Protein AF-A0A553BV06-F1 (afdb_monomer_lite)

Organism: NCBI:txid2594432

Sequence (185 aa):
MDSTAYVIIQGENNKPIKLDLKQLANPIKWIDHKEADLSILELNPSKELISKYLQQRFIPYEMIDTTPKSISRNTQLTIIGFPLGLGILGYFSPLTYRTFPSSGLLTLNRFDIKTPQTFIILENPSTEGYSGGPVYDLSIIESGVMKLTGNGTKLLGFIHGTLADGTGGKLTALTPAFYLSDLIK

pLDDT: mean 91.12, std 7.07, range [67.19, 97.38]

Secondary structure (DSSP, 8-state):
--TT-EEEEE-GGG-EEEEEHHHH-SS--EEE-SSSS-EEE-----HHHIIIIITT-SPPGGGB-----PPPTTPPEEEEE-GGGTT-SSS---EEEEE-EEEEEEEEE-TTT--EEEEEEESSPPPTT-TT-EEEE--EEEETTEEEE-S--EEEEEEEEEEE-TTS-EEEEEEEGGGGGGT--

Structure (mmCIF, N/CA/C/O backbone):
data_AF-A0A553BV06-F1
#
_entry.id   AF-A0A553BV06-F1
#
loop_
_atom_site.group_PDB
_atom_site.id
_atom_site.type_symbol
_atom_site.label_atom_id
_atom_site.label_alt_id
_atom_site.label_comp_id
_atom_site.label_asym_id
_atom_site.label_entity_id
_atom_site.label_seq_id
_atom_site.pdbx_PDB_ins_code
_atom_site.Cartn_x
_atom_site.Cartn_y
_atom_site.Cartn_z
_atom_site.occupancy
_atom_site.B_iso_or_equiv
_atom_site.auth_seq_id
_atom_site.auth_comp_id
_atom_site.auth_asym_id
_atom_site.auth_atom_id
_atom_site.pdbx_PDB_model_num
ATOM 1 N N . MET A 1 1 ? -11.408 -11.363 0.191 1.00 68.38 1 MET A N 1
ATOM 2 C CA . MET A 1 1 ? -11.558 -11.342 1.669 1.00 68.38 1 MET A CA 1
ATOM 3 C C . MET A 1 1 ? -13.029 -11.471 2.029 1.00 68.38 1 MET A C 1
ATOM 5 O O . MET A 1 1 ? -13.858 -11.054 1.229 1.00 68.38 1 MET A O 1
ATOM 9 N N . ASP A 1 2 ? -13.347 -12.044 3.190 1.00 75.38 2 ASP A N 1
ATOM 10 C CA . ASP A 1 2 ? -14.721 -12.357 3.598 1.00 75.38 2 ASP A CA 1
ATOM 11 C C . ASP A 1 2 ? -15.158 -11.618 4.878 1.00 75.38 2 ASP A C 1
ATOM 13 O O . ASP A 1 2 ? -14.487 -10.719 5.385 1.00 75.38 2 ASP A O 1
ATOM 17 N N . SER A 1 3 ? -16.313 -12.018 5.407 1.00 74.94 3 SER A N 1
ATOM 18 C CA . SER A 1 3 ? -16.928 -11.485 6.620 1.00 74.94 3 SER A CA 1
ATOM 19 C C . SER A 1 3 ? -16.132 -11.629 7.918 1.00 74.94 3 SER A C 1
ATOM 21 O O . SER A 1 3 ? -16.543 -11.040 8.916 1.00 74.94 3 SER A O 1
ATOM 23 N N . THR A 1 4 ? -15.081 -12.445 7.927 1.00 87.12 4 THR A N 1
ATOM 24 C CA . THR A 1 4 ? -14.238 -12.734 9.098 1.00 87.12 4 THR A CA 1
ATOM 25 C C . THR A 1 4 ? -12.967 -11.887 9.124 1.00 87.12 4 THR A C 1
ATOM 27 O O . THR A 1 4 ? -12.251 -11.866 10.127 1.00 87.12 4 THR A O 1
ATOM 30 N N . ALA A 1 5 ? -12.701 -11.159 8.034 1.00 93.94 5 ALA A N 1
ATOM 31 C CA . ALA A 1 5 ? -11.575 -10.251 7.938 1.00 93.94 5 ALA A CA 1
ATOM 32 C C . ALA A 1 5 ? -11.690 -9.108 8.955 1.00 93.94 5 ALA A C 1
ATOM 34 O O . ALA A 1 5 ? -12.779 -8.634 9.291 1.00 93.94 5 ALA A O 1
ATOM 35 N N . TYR A 1 6 ? -10.537 -8.633 9.408 1.00 94.62 6 TYR A N 1
ATOM 36 C CA . TYR A 1 6 ? -10.414 -7.511 10.323 1.00 94.62 6 TYR A CA 1
ATOM 37 C C . TYR A 1 6 ? -9.232 -6.639 9.915 1.00 94.62 6 TYR A C 1
ATOM 39 O O . TYR A 1 6 ? -8.323 -7.087 9.217 1.00 94.62 6 TYR A O 1
ATOM 47 N N . VAL A 1 7 ? -9.230 -5.404 10.397 1.00 94.38 7 VAL A N 1
ATOM 48 C CA . VAL A 1 7 ? -8.081 -4.506 10.316 1.00 94.38 7 VAL A CA 1
ATOM 49 C C . VAL A 1 7 ? -7.563 -4.210 11.714 1.00 94.38 7 VAL A C 1
ATOM 51 O O . VAL A 1 7 ? -8.297 -4.303 12.701 1.00 94.38 7 VAL A O 1
ATOM 54 N N . ILE A 1 8 ? -6.290 -3.837 11.796 1.00 95.00 8 ILE A N 1
ATOM 55 C CA . ILE A 1 8 ? -5.695 -3.307 13.018 1.00 95.00 8 ILE A CA 1
ATOM 56 C C . ILE A 1 8 ? -5.346 -1.849 12.769 1.00 95.00 8 ILE A C 1
ATOM 58 O O . ILE A 1 8 ? -4.685 -1.523 11.786 1.00 95.00 8 ILE A O 1
ATOM 62 N N . ILE A 1 9 ? -5.784 -0.983 13.673 1.00 94.25 9 ILE A N 1
ATOM 63 C CA . ILE A 1 9 ? -5.534 0.455 13.618 1.00 94.25 9 ILE A CA 1
ATOM 64 C C . ILE A 1 9 ? -4.897 0.946 14.917 1.00 94.25 9 ILE A C 1
ATOM 66 O O . ILE A 1 9 ? -4.918 0.260 15.942 1.00 94.25 9 ILE A O 1
ATOM 70 N N . GLN A 1 10 ? -4.356 2.161 14.886 1.00 93.12 10 GLN A N 1
ATOM 71 C CA . GLN A 1 10 ? -3.869 2.835 16.082 1.00 93.12 10 GLN A CA 1
ATOM 72 C C . GLN A 1 10 ? -5.040 3.379 16.908 1.00 93.12 10 GLN A C 1
ATOM 74 O O . GLN A 1 10 ? -5.785 4.249 16.458 1.00 93.12 10 GLN A O 1
ATOM 79 N N . GLY A 1 11 ? -5.167 2.891 18.134 1.00 91.81 11 GLY A N 1
ATOM 80 C CA . GLY A 1 11 ? -6.026 3.432 19.175 1.00 91.81 11 GLY A CA 1
ATOM 81 C C . GLY A 1 11 ? -5.317 4.437 20.080 1.00 91.81 11 GLY A C 1
ATOM 82 O O . GLY A 1 11 ? -4.246 4.964 19.769 1.00 91.81 11 GLY A O 1
ATOM 83 N N . GLU A 1 12 ? -5.921 4.679 21.240 1.00 90.38 12 GLU A N 1
ATOM 84 C CA . GLU A 1 12 ? -5.367 5.543 22.282 1.00 90.38 12 GLU A CA 1
ATOM 85 C C . GLU A 1 12 ? -4.010 5.031 22.788 1.00 90.38 12 GLU A C 1
ATOM 87 O O . GLU A 1 12 ? -3.742 3.828 22.802 1.00 90.38 12 GLU A O 1
ATOM 92 N N . ASN A 1 13 ? -3.137 5.952 23.212 1.00 91.06 13 ASN A N 1
ATOM 93 C CA . ASN A 1 13 ? -1.815 5.641 23.773 1.00 91.06 13 ASN A CA 1
ATOM 94 C C . ASN A 1 13 ? -0.957 4.718 22.885 1.00 91.06 13 ASN A C 1
ATOM 96 O O . ASN A 1 13 ? -0.193 3.886 23.383 1.00 91.06 13 ASN A O 1
ATOM 100 N N . ASN A 1 14 ? -1.096 4.858 21.560 1.00 90.69 14 ASN A N 1
ATOM 101 C CA . ASN A 1 14 ? -0.428 4.031 20.556 1.00 90.69 14 ASN A CA 1
ATOM 102 C C . ASN A 1 14 ? -0.727 2.534 20.707 1.00 90.69 14 ASN A C 1
ATOM 104 O O . ASN A 1 14 ? 0.129 1.710 20.395 1.00 90.69 14 ASN A O 1
ATOM 108 N N . LYS A 1 15 ? -1.902 2.150 21.214 1.00 95.62 15 LYS A N 1
ATOM 109 C CA . LYS A 1 15 ? -2.281 0.740 21.340 1.00 95.62 15 LYS A CA 1
ATOM 110 C C . LYS A 1 15 ? -3.006 0.246 20.087 1.00 95.62 15 LYS A C 1
ATOM 112 O O . LYS A 1 15 ? -3.827 0.977 19.544 1.00 95.62 15 LYS A O 1
ATOM 117 N N . PRO A 1 16 ? -2.716 -0.970 19.607 1.00 96.00 16 PRO A N 1
ATOM 118 C CA . PRO A 1 16 ? -3.410 -1.552 18.465 1.00 96.00 16 PRO A CA 1
ATOM 119 C C . PRO A 1 16 ? -4.861 -1.884 18.842 1.00 96.00 16 PRO A C 1
ATOM 121 O O . PRO A 1 16 ? -5.118 -2.442 19.908 1.00 96.00 16 PRO A O 1
ATOM 124 N N . ILE A 1 17 ? -5.807 -1.568 17.960 1.00 95.38 17 ILE A N 1
ATOM 125 C CA . ILE A 1 17 ? -7.218 -1.951 18.089 1.00 95.38 17 ILE A CA 1
ATOM 126 C C . ILE A 1 17 ? -7.609 -2.762 16.865 1.00 95.38 17 ILE A C 1
ATOM 128 O O . ILE A 1 17 ? -7.350 -2.353 15.734 1.00 95.38 17 ILE A O 1
ATOM 132 N N . LYS A 1 18 ? -8.249 -3.906 17.103 1.00 95.56 18 LYS A N 1
ATOM 133 C CA . LYS A 1 18 ? -8.823 -4.757 16.064 1.00 95.56 18 LYS A CA 1
ATOM 134 C C . LYS A 1 18 ? -10.261 -4.325 15.782 1.00 95.56 18 LYS A C 1
ATOM 136 O O . LYS A 1 18 ? -11.067 -4.262 16.707 1.00 95.56 18 LYS A O 1
ATOM 141 N N . LEU A 1 19 ? -10.573 -4.069 14.515 1.00 94.75 19 LEU A N 1
ATOM 142 C CA . LEU A 1 19 ? -11.922 -3.777 14.030 1.00 94.75 19 LEU A CA 1
ATOM 143 C C . LEU A 1 19 ? -12.302 -4.786 12.952 1.00 94.75 19 LEU A C 1
ATOM 145 O O . LEU A 1 19 ? -11.516 -5.019 12.033 1.00 94.75 19 LEU A O 1
ATOM 149 N N . ASP A 1 20 ? -13.501 -5.358 13.027 1.00 95.44 20 ASP A N 1
ATOM 150 C CA . ASP A 1 20 ? -13.970 -6.242 11.959 1.00 95.44 20 ASP A CA 1
ATOM 151 C C . ASP A 1 20 ? -14.208 -5.434 10.686 1.00 95.44 20 ASP A C 1
ATOM 153 O O . ASP A 1 20 ? -14.746 -4.325 10.728 1.00 95.44 20 ASP A O 1
ATOM 157 N N . LEU A 1 21 ? -13.874 -6.010 9.532 1.00 95.50 21 LEU A N 1
ATOM 158 C CA . LEU A 1 21 ? -13.988 -5.318 8.250 1.00 95.50 21 LEU A CA 1
ATOM 159 C C . LEU A 1 21 ? -15.436 -4.894 7.955 1.00 95.50 21 LEU A C 1
ATOM 161 O O . LEU A 1 21 ? -15.660 -3.838 7.373 1.00 95.50 21 LEU A O 1
ATOM 165 N N . LYS A 1 22 ? -16.428 -5.651 8.446 1.00 95.25 22 LYS A N 1
ATOM 166 C CA . LYS A 1 22 ? -17.858 -5.305 8.353 1.00 95.25 22 LYS A CA 1
ATOM 167 C C . LYS A 1 22 ? -18.243 -4.010 9.066 1.00 95.25 22 LYS A C 1
ATOM 169 O O . LYS A 1 22 ? -19.255 -3.412 8.718 1.00 95.25 22 LYS A O 1
ATOM 174 N N . GLN A 1 23 ? -17.480 -3.600 10.079 1.00 94.62 23 GLN A N 1
ATOM 175 C CA . GLN A 1 23 ? -17.707 -2.329 10.772 1.00 94.62 23 GLN A CA 1
ATOM 176 C C . GLN A 1 23 ? -17.244 -1.138 9.918 1.00 94.62 23 GLN A C 1
ATOM 178 O O . GLN A 1 23 ? -17.661 -0.008 10.161 1.00 94.62 23 GLN A O 1
ATOM 183 N N . LEU A 1 24 ? -16.386 -1.398 8.924 1.00 94.88 24 LEU A N 1
ATOM 184 C CA . LEU A 1 24 ? -15.826 -0.404 8.014 1.00 94.88 24 LEU A CA 1
ATOM 185 C C . LEU A 1 24 ? -16.494 -0.412 6.639 1.00 94.88 24 LEU A C 1
ATOM 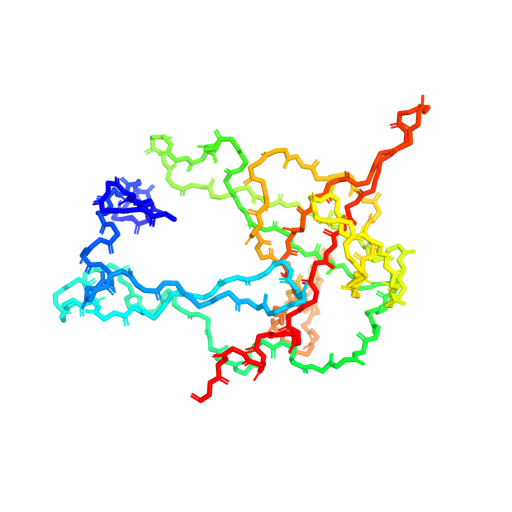187 O O . LEU A 1 24 ? -16.574 0.643 6.025 1.00 94.88 24 LEU A O 1
ATOM 191 N N . ALA A 1 25 ? -16.953 -1.572 6.167 1.00 95.12 25 ALA A N 1
ATOM 192 C CA . ALA A 1 25 ? -17.602 -1.745 4.873 1.00 95.12 25 ALA A CA 1
ATOM 193 C C . ALA A 1 25 ? -18.742 -2.771 4.970 1.00 95.12 25 ALA A C 1
ATOM 195 O O . ALA A 1 25 ? -18.506 -3.952 5.233 1.00 95.12 25 ALA A O 1
ATOM 196 N N . ASN A 1 26 ? -19.982 -2.345 4.735 1.00 92.62 26 ASN A N 1
ATOM 197 C CA . ASN A 1 26 ? -21.137 -3.238 4.661 1.00 92.62 26 ASN A CA 1
ATOM 198 C C . ASN A 1 26 ? -22.096 -2.808 3.529 1.00 92.62 26 ASN A C 1
ATOM 200 O O . ASN A 1 26 ? -22.718 -1.748 3.648 1.00 92.62 26 ASN A O 1
ATOM 204 N N . PRO A 1 27 ? -22.251 -3.602 2.449 1.00 92.81 27 PRO A N 1
ATOM 205 C CA . PRO A 1 27 ? -21.610 -4.900 2.212 1.00 92.81 27 PRO A CA 1
ATOM 206 C C . PRO A 1 27 ? -20.097 -4.782 1.956 1.00 92.81 27 PRO A C 1
ATOM 208 O O . PRO A 1 27 ? -19.624 -3.775 1.439 1.00 92.81 27 PRO A O 1
ATOM 211 N N . ILE A 1 28 ? -19.336 -5.840 2.263 1.00 94.12 28 ILE A N 1
ATOM 212 C CA . ILE A 1 28 ? -17.919 -5.934 1.872 1.00 94.12 28 ILE A CA 1
ATOM 213 C C . ILE A 1 28 ? -17.869 -6.261 0.377 1.00 94.12 28 ILE A C 1
ATOM 215 O O . ILE A 1 28 ? -18.057 -7.414 -0.014 1.00 94.12 28 ILE A O 1
ATOM 219 N N . LYS A 1 29 ? -17.633 -5.245 -0.456 1.00 94.06 29 LYS A N 1
ATOM 220 C CA . LYS A 1 29 ? -17.573 -5.378 -1.914 1.00 94.06 29 LYS A CA 1
ATOM 221 C C . LYS A 1 29 ? -16.248 -4.836 -2.443 1.00 94.06 29 LYS A C 1
ATOM 223 O O . LYS A 1 29 ? -16.090 -3.633 -2.618 1.00 94.06 29 LYS A O 1
ATOM 228 N N . TRP A 1 30 ? -15.317 -5.747 -2.701 1.00 94.88 30 TRP A N 1
ATOM 229 C CA . TRP A 1 30 ? -14.049 -5.423 -3.347 1.00 94.88 30 TRP A CA 1
ATOM 230 C C . TRP A 1 30 ? -14.260 -5.143 -4.835 1.00 94.88 30 TRP A C 1
ATOM 232 O O . TRP A 1 30 ? -15.086 -5.789 -5.486 1.00 94.88 30 TRP A O 1
ATOM 242 N N . ILE A 1 31 ? -13.523 -4.167 -5.355 1.00 96.00 31 ILE A N 1
ATOM 243 C CA . ILE A 1 31 ? -13.450 -3.856 -6.781 1.00 96.00 31 ILE A CA 1
ATOM 244 C C . ILE A 1 31 ? -12.000 -4.059 -7.198 1.00 96.00 31 ILE A C 1
ATOM 246 O O . ILE A 1 31 ? -11.122 -3.308 -6.772 1.00 96.00 31 ILE A O 1
ATOM 250 N N . ASP A 1 32 ? -11.770 -5.078 -8.016 1.00 95.50 32 ASP A N 1
ATOM 251 C CA . ASP A 1 32 ? -10.442 -5.445 -8.495 1.00 95.50 32 ASP A CA 1
ATOM 252 C C . ASP A 1 32 ? -10.125 -4.722 -9.806 1.00 95.50 32 ASP A C 1
ATOM 254 O O . ASP A 1 32 ? -10.976 -4.594 -10.696 1.00 95.50 32 ASP A O 1
ATOM 258 N N . HIS A 1 33 ? -8.884 -4.267 -9.948 1.00 96.00 33 HIS A N 1
ATOM 259 C CA . HIS A 1 33 ? -8.405 -3.746 -11.218 1.00 96.00 33 HIS A CA 1
ATOM 260 C C . HIS A 1 33 ? -8.263 -4.880 -12.233 1.00 96.00 33 HIS A C 1
ATOM 262 O O . HIS A 1 33 ? -7.775 -5.965 -11.931 1.00 96.00 33 HIS A O 1
ATOM 268 N N . LYS A 1 34 ? -8.618 -4.613 -13.492 1.00 93.31 34 LYS A N 1
ATOM 269 C CA . LYS A 1 34 ? -8.565 -5.615 -14.573 1.00 93.31 34 LYS A CA 1
ATOM 270 C C . LYS A 1 34 ? -7.151 -6.011 -15.020 1.00 93.31 34 LYS A C 1
ATOM 272 O O . LYS A 1 34 ? -7.009 -6.916 -15.832 1.00 93.31 34 LYS A O 1
ATOM 277 N N . GLU A 1 35 ? -6.132 -5.301 -14.550 1.00 93.12 35 GLU A N 1
ATOM 278 C CA . GLU A 1 35 ? -4.754 -5.390 -15.056 1.00 93.12 35 GLU A CA 1
ATOM 279 C C . GLU A 1 35 ? -3.794 -5.300 -13.876 1.00 93.12 35 GLU A C 1
ATOM 281 O O . GLU A 1 35 ? -3.059 -6.248 -13.607 1.00 93.12 35 GLU A O 1
ATOM 286 N N . ALA A 1 36 ? -3.860 -4.191 -13.135 1.00 95.38 36 ALA A N 1
ATOM 287 C CA . ALA A 1 36 ? -3.013 -3.947 -11.986 1.00 95.38 36 ALA A CA 1
ATOM 288 C C . ALA A 1 36 ? -3.307 -4.882 -10.807 1.00 95.38 36 ALA A C 1
ATOM 290 O O . ALA A 1 36 ? -4.445 -5.289 -10.577 1.00 95.38 36 ALA A O 1
ATOM 291 N N . ASP A 1 37 ? -2.279 -5.198 -10.028 1.00 94.75 37 ASP A N 1
ATOM 292 C CA . ASP A 1 37 ? -2.411 -5.863 -8.736 1.00 94.75 37 ASP A CA 1
ATOM 293 C C . ASP A 1 37 ? -2.909 -4.877 -7.672 1.00 94.75 37 ASP A C 1
ATOM 295 O O . ASP A 1 37 ? -2.159 -4.424 -6.808 1.00 94.75 37 ASP A O 1
ATOM 299 N N . LEU A 1 38 ? -4.167 -4.458 -7.822 1.00 95.25 38 LEU A N 1
ATOM 300 C CA . LEU A 1 38 ? -4.851 -3.512 -6.951 1.00 95.25 38 LEU A CA 1
ATOM 301 C C . LEU A 1 38 ? -6.321 -3.886 -6.810 1.00 95.25 38 LEU A C 1
ATOM 303 O O . LEU A 1 38 ? -6.998 -4.195 -7.792 1.00 95.25 38 LEU A O 1
ATOM 307 N N . SER A 1 39 ? -6.820 -3.722 -5.592 1.00 95.31 39 SER A N 1
ATOM 308 C CA . SER A 1 39 ? -8.240 -3.790 -5.272 1.00 95.31 39 SER A CA 1
ATOM 309 C C . SER A 1 39 ? -8.585 -2.647 -4.329 1.00 95.31 39 SER A C 1
ATOM 311 O O . SER A 1 39 ? -7.798 -2.309 -3.443 1.00 95.31 39 SER A O 1
ATOM 313 N N . ILE A 1 40 ? -9.773 -2.071 -4.484 1.00 95.75 40 ILE A N 1
ATOM 314 C CA . ILE A 1 40 ? -10.312 -1.090 -3.538 1.00 95.75 40 ILE A CA 1
ATOM 315 C C . ILE A 1 40 ? -11.530 -1.653 -2.815 1.00 95.75 40 ILE A C 1
ATOM 317 O O . ILE A 1 40 ? -12.263 -2.492 -3.342 1.00 95.75 40 ILE A O 1
ATOM 321 N N . LEU A 1 41 ? -11.752 -1.155 -1.604 1.00 95.25 41 LEU A N 1
ATOM 322 C CA . LEU A 1 41 ? -12.959 -1.382 -0.828 1.00 95.25 41 LEU A CA 1
ATOM 323 C C . LEU A 1 41 ? -13.478 -0.024 -0.371 1.00 95.25 41 LEU A C 1
ATOM 325 O O . LEU A 1 41 ? -12.782 0.701 0.340 1.00 95.25 41 LEU A O 1
ATOM 329 N N . GLU A 1 42 ? -14.697 0.310 -0.780 1.00 94.75 42 GLU A N 1
ATOM 330 C CA . GLU A 1 42 ? -15.369 1.509 -0.296 1.00 94.75 42 GLU A CA 1
ATOM 331 C C . GLU A 1 42 ? -15.724 1.338 1.186 1.00 94.75 42 GLU A C 1
ATOM 333 O O . GLU A 1 42 ? -16.304 0.324 1.586 1.00 94.75 42 GLU A O 1
ATOM 338 N N . LEU A 1 43 ? -15.350 2.323 2.003 1.00 94.00 43 LEU A N 1
ATOM 339 C CA . LEU A 1 43 ? -15.629 2.320 3.434 1.00 94.00 43 LEU A CA 1
ATOM 340 C C . LEU A 1 43 ? -16.877 3.161 3.721 1.00 94.00 43 LEU A C 1
ATOM 342 O O . LEU A 1 43 ? -16.956 4.321 3.326 1.00 94.00 43 LEU A O 1
ATOM 346 N N . ASN A 1 44 ? -17.818 2.604 4.477 1.00 94.94 44 ASN A N 1
ATOM 347 C CA . ASN A 1 44 ? -19.020 3.274 4.969 1.00 94.94 44 ASN A CA 1
ATOM 348 C C . ASN A 1 44 ? -19.212 3.082 6.495 1.00 94.94 44 ASN A C 1
ATOM 350 O O . ASN A 1 44 ? -20.268 2.620 6.938 1.00 94.94 44 ASN A O 1
ATOM 354 N N . PRO A 1 45 ? -18.202 3.429 7.322 1.00 95.25 45 PRO A N 1
ATOM 355 C CA . PRO A 1 45 ? -18.256 3.240 8.767 1.00 95.25 45 PRO A CA 1
ATOM 356 C C . PRO A 1 45 ? -19.306 4.132 9.442 1.00 95.25 45 PRO A C 1
ATOM 358 O O . PRO A 1 45 ? -19.705 5.179 8.926 1.00 95.25 45 PRO A O 1
ATOM 361 N N . SER A 1 46 ? -19.717 3.755 10.656 1.00 95.69 46 SER A N 1
ATOM 362 C CA . SER A 1 46 ? -20.608 4.589 11.467 1.00 95.69 46 SER A CA 1
ATOM 363 C C . SER A 1 46 ? -19.943 5.918 11.853 1.00 95.69 46 SER A C 1
ATOM 365 O O . SER A 1 46 ? -18.721 6.010 11.997 1.00 95.69 46 SER A O 1
ATOM 367 N N . LYS A 1 47 ? -20.756 6.957 12.092 1.00 95.00 47 LYS A N 1
ATOM 368 C CA . LYS A 1 47 ? -20.260 8.267 12.557 1.00 95.00 47 LYS A CA 1
ATOM 369 C C . LYS A 1 47 ? -19.426 8.153 13.836 1.00 95.00 47 LYS A C 1
ATOM 371 O O . LYS A 1 47 ? -18.412 8.831 13.950 1.00 95.00 47 LYS A O 1
ATOM 376 N N . GLU A 1 48 ? -19.832 7.276 14.753 1.00 94.56 48 GLU A N 1
ATOM 377 C CA . GLU A 1 48 ? -19.112 7.007 16.001 1.00 94.56 48 GLU A CA 1
ATOM 378 C C . GLU A 1 48 ? -17.709 6.446 15.734 1.00 94.56 48 GLU A C 1
ATOM 380 O O . GLU A 1 48 ? -16.728 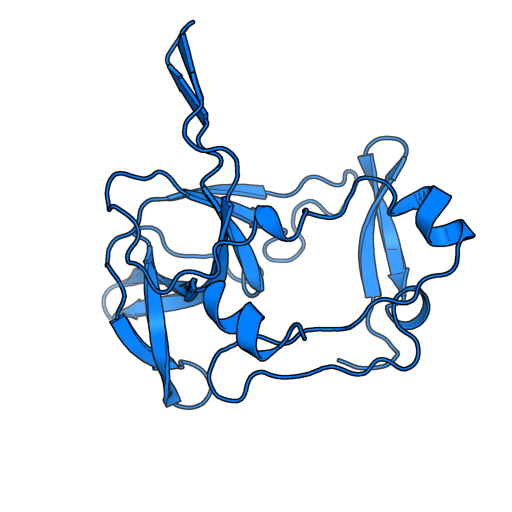6.928 16.303 1.00 94.56 48 GLU A O 1
ATOM 385 N N . LEU A 1 49 ? -17.594 5.476 14.821 1.00 93.44 49 LEU A N 1
ATOM 386 C CA . LEU A 1 49 ? -16.312 4.874 14.461 1.00 93.44 49 LEU A CA 1
ATOM 387 C C . LEU A 1 49 ? -15.386 5.894 13.784 1.00 93.44 49 LEU A C 1
ATOM 389 O O . LEU A 1 49 ? -14.190 5.938 14.083 1.00 93.44 49 LEU A O 1
ATOM 3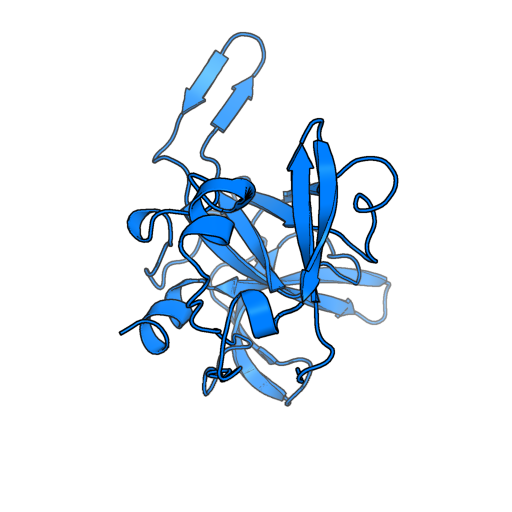93 N N . ILE A 1 50 ? -15.946 6.758 12.928 1.00 93.00 50 ILE A N 1
ATOM 394 C CA . ILE A 1 50 ? -15.207 7.863 12.309 1.00 93.00 50 ILE A CA 1
ATOM 395 C C . ILE A 1 50 ? -14.650 8.796 13.383 1.00 93.00 50 ILE A C 1
ATOM 397 O O . ILE A 1 50 ? -13.436 8.999 13.428 1.00 93.00 50 ILE A O 1
ATOM 401 N N . SER A 1 51 ? -15.510 9.331 14.258 1.00 91.81 51 SER A N 1
ATOM 402 C CA . SER A 1 51 ? -15.099 10.303 15.278 1.00 91.81 51 SER A CA 1
ATOM 403 C C . SER A 1 51 ? -14.107 9.727 16.279 1.00 91.81 51 SER A C 1
ATOM 405 O O . SER A 1 51 ? -13.229 10.438 16.752 1.00 91.81 51 SER A O 1
ATOM 407 N N . LYS A 1 52 ? -14.238 8.438 16.610 1.00 91.25 52 LYS A N 1
ATOM 408 C CA . LYS A 1 52 ? -13.410 7.805 17.636 1.00 91.25 52 LYS A CA 1
ATOM 409 C C . LYS A 1 52 ? -12.044 7.377 17.112 1.00 91.25 52 LYS A C 1
ATOM 411 O O . LYS A 1 52 ? -11.063 7.460 17.844 1.00 91.25 52 LYS A O 1
ATOM 416 N N . TYR A 1 53 ? -11.975 6.893 15.870 1.00 90.69 53 TYR A N 1
ATOM 417 C CA . TYR A 1 53 ? -10.789 6.179 15.403 1.00 90.69 53 TYR A CA 1
ATOM 418 C C . TYR A 1 53 ? -10.224 6.631 14.061 1.00 90.69 53 TYR A C 1
ATOM 420 O O . TYR A 1 53 ? -9.017 6.504 13.877 1.00 90.69 53 TYR A O 1
ATOM 428 N N . LEU A 1 54 ? -11.040 7.123 13.124 1.00 90.44 54 LEU A N 1
ATOM 429 C CA . LEU A 1 54 ? -10.609 7.320 11.729 1.00 90.44 54 LEU A CA 1
ATOM 430 C C . LEU A 1 54 ? -10.396 8.790 11.346 1.00 90.44 54 LEU A C 1
ATOM 432 O O . LEU A 1 54 ? -9.760 9.078 10.332 1.00 90.44 54 LEU A O 1
ATOM 436 N N . GLN A 1 55 ? -10.919 9.727 12.138 1.00 87.25 55 GLN A N 1
ATOM 437 C CA . GLN A 1 55 ? -10.770 11.154 11.879 1.00 87.25 55 GLN A CA 1
ATOM 438 C C . GLN A 1 55 ? -9.284 11.532 11.745 1.00 87.25 55 GLN A C 1
ATOM 440 O O . GLN A 1 55 ? -8.460 11.132 12.562 1.00 87.25 55 GLN A O 1
ATOM 445 N N . GLN A 1 56 ? -8.949 12.291 10.693 1.00 85.62 56 GLN A N 1
ATOM 446 C CA . GLN A 1 56 ? -7.578 12.721 10.357 1.00 85.62 56 GLN A CA 1
ATOM 447 C C . GLN A 1 56 ? -6.579 11.584 10.052 1.00 85.62 56 GLN A C 1
ATOM 449 O O . GLN A 1 56 ? -5.374 11.819 10.030 1.00 85.62 56 GLN A O 1
ATOM 454 N N . ARG A 1 57 ? -7.050 10.358 9.778 1.00 88.00 57 ARG A N 1
ATOM 455 C CA . ARG A 1 57 ? -6.188 9.215 9.412 1.00 88.00 57 ARG A CA 1
ATOM 456 C C . ARG A 1 57 ? -6.239 8.828 7.934 1.00 88.00 57 ARG A C 1
ATOM 458 O O . ARG A 1 57 ? -5.636 7.831 7.548 1.00 88.00 57 ARG A O 1
ATOM 465 N N . PHE A 1 58 ? -6.953 9.597 7.119 1.00 89.81 58 PHE A N 1
ATOM 466 C CA . PHE A 1 58 ? -7.035 9.383 5.679 1.00 89.81 58 PHE A CA 1
ATOM 467 C C . PHE A 1 58 ? -6.074 10.300 4.940 1.00 89.81 58 PHE A C 1
ATOM 469 O O . PHE A 1 58 ? -5.832 11.435 5.350 1.00 89.81 58 PHE A O 1
ATOM 476 N N . ILE A 1 59 ? -5.555 9.796 3.829 1.00 89.94 59 ILE A N 1
ATOM 477 C CA . ILE A 1 59 ? -4.688 10.559 2.944 1.00 89.94 59 ILE A CA 1
ATOM 478 C C . ILE A 1 59 ? -5.578 11.302 1.944 1.00 89.94 59 ILE A C 1
ATOM 480 O O . ILE A 1 59 ? -6.447 10.667 1.343 1.00 89.94 59 ILE A O 1
ATOM 484 N N . PRO A 1 60 ? -5.392 12.621 1.767 1.00 91.12 60 PRO A N 1
ATOM 485 C CA . PRO A 1 60 ? -6.118 13.384 0.760 1.00 91.12 60 PRO A CA 1
ATOM 486 C C . PRO A 1 60 ? -5.852 12.848 -0.651 1.00 91.12 60 PRO A C 1
ATOM 488 O O . PRO A 1 60 ? -4.730 12.446 -0.969 1.00 91.12 60 PRO A O 1
ATOM 491 N N . TYR A 1 61 ? -6.872 12.859 -1.510 1.00 91.19 61 TYR A N 1
ATOM 492 C CA . TYR A 1 61 ? -6.781 12.324 -2.873 1.00 91.19 61 TYR A CA 1
ATOM 493 C C . TYR A 1 61 ? -5.682 13.014 -3.698 1.00 91.19 61 TYR A C 1
ATOM 495 O O . TYR A 1 61 ? -4.995 12.393 -4.499 1.00 91.19 61 TYR A O 1
ATOM 503 N N . GLU A 1 62 ? -5.431 14.291 -3.429 1.00 91.81 62 GLU A N 1
ATOM 504 C CA . GLU A 1 62 ? -4.439 15.138 -4.092 1.00 91.81 62 GLU A CA 1
ATOM 505 C C . GLU A 1 62 ? -2.998 14.709 -3.780 1.00 91.81 62 GLU A C 1
ATOM 507 O O . GLU A 1 62 ? -2.053 15.116 -4.467 1.00 91.81 62 GLU A O 1
ATOM 512 N N . MET A 1 63 ? -2.800 13.897 -2.736 1.00 93.69 63 MET A N 1
ATOM 513 C CA . MET A 1 63 ? -1.511 13.277 -2.438 1.00 93.69 63 MET A CA 1
ATOM 514 C C . MET A 1 63 ? -1.270 12.017 -3.272 1.00 93.69 63 MET A C 1
ATOM 516 O O . MET A 1 63 ? -0.145 11.535 -3.297 1.00 93.69 63 MET A O 1
ATOM 520 N N . ILE A 1 64 ? -2.263 11.481 -3.979 1.00 94.56 64 ILE A N 1
ATOM 521 C CA . ILE A 1 64 ? -2.083 10.318 -4.852 1.00 94.56 64 ILE A CA 1
ATOM 522 C C . ILE A 1 64 ? -1.513 10.792 -6.191 1.00 94.56 64 ILE A C 1
ATOM 524 O O . ILE A 1 64 ? -2.105 11.633 -6.864 1.00 94.56 64 ILE A O 1
ATOM 528 N N . ASP A 1 65 ? -0.344 10.280 -6.588 1.00 93.94 65 ASP A N 1
ATOM 529 C CA . ASP A 1 65 ? 0.208 10.583 -7.908 1.00 93.94 65 ASP A CA 1
ATOM 530 C C . ASP A 1 65 ? -0.449 9.690 -8.960 1.00 93.94 65 ASP A C 1
ATOM 532 O O . ASP A 1 65 ? -0.053 8.544 -9.182 1.00 93.94 65 ASP A O 1
ATOM 536 N N . THR A 1 66 ? -1.475 10.234 -9.612 1.00 93.00 66 THR A N 1
ATOM 537 C CA . THR A 1 66 ? -2.193 9.543 -10.683 1.00 93.00 66 THR A CA 1
ATOM 538 C C . THR A 1 66 ? -1.563 9.744 -12.063 1.00 93.00 66 THR A C 1
ATOM 540 O O . THR A 1 66 ? -2.180 9.433 -13.078 1.00 93.00 66 THR A O 1
ATOM 543 N N . THR A 1 67 ? -0.341 10.278 -12.133 1.00 92.19 67 THR A N 1
ATOM 544 C CA . THR A 1 67 ? 0.331 10.562 -13.405 1.00 92.19 67 THR A CA 1
ATOM 545 C C . THR A 1 67 ? 1.144 9.349 -13.868 1.00 92.19 67 THR A C 1
ATOM 547 O O . THR A 1 67 ? 1.997 8.876 -13.112 1.00 92.19 67 THR A O 1
ATOM 550 N N . PRO A 1 68 ? 0.996 8.877 -15.120 1.00 92.44 68 PRO A N 1
ATOM 551 C CA . PRO A 1 68 ? 1.825 7.805 -15.668 1.00 92.44 68 PRO A CA 1
ATOM 552 C C . PRO A 1 68 ? 3.215 8.332 -16.057 1.00 92.44 68 PRO A C 1
ATOM 554 O O . PRO A 1 68 ? 3.546 8.484 -17.231 1.00 92.44 68 PRO A O 1
ATOM 557 N N . LYS A 1 69 ? 4.043 8.646 -15.056 1.00 92.12 69 LYS A N 1
ATOM 558 C CA . LYS A 1 69 ? 5.418 9.132 -15.235 1.00 92.12 69 LYS A CA 1
ATOM 559 C C . LYS A 1 69 ? 6.417 8.263 -14.480 1.00 92.12 69 LYS A C 1
ATOM 561 O O . LYS A 1 69 ? 6.111 7.680 -13.444 1.00 92.12 69 LYS A O 1
ATOM 566 N N . SER A 1 70 ? 7.642 8.214 -14.994 1.00 92.19 70 SER A N 1
ATOM 567 C CA . SER A 1 70 ? 8.752 7.595 -14.268 1.00 92.19 70 SER A CA 1
ATOM 568 C C . SER A 1 70 ? 9.167 8.461 -13.077 1.00 92.19 70 SER A C 1
ATOM 570 O O . SER A 1 70 ? 9.163 9.690 -13.159 1.00 92.19 70 SER A O 1
ATOM 572 N N . ILE A 1 71 ? 9.561 7.809 -11.985 1.00 93.25 71 ILE A N 1
ATOM 573 C CA . ILE A 1 71 ? 10.133 8.467 -10.807 1.00 93.25 71 ILE A CA 1
ATOM 574 C C . ILE A 1 71 ? 11.641 8.617 -11.037 1.00 93.25 71 ILE A C 1
ATOM 576 O O . ILE A 1 71 ? 12.287 7.716 -11.575 1.00 93.25 71 ILE A O 1
ATOM 580 N N . SER A 1 72 ? 12.213 9.757 -10.646 1.00 92.44 72 SER A N 1
ATOM 581 C CA . SER A 1 72 ? 13.663 9.950 -10.712 1.00 92.44 72 SER A CA 1
ATOM 582 C C . SER A 1 72 ? 14.382 8.933 -9.827 1.00 92.44 72 SER A C 1
ATOM 584 O O . SER A 1 72 ? 14.007 8.727 -8.675 1.00 92.44 72 SER A O 1
ATOM 586 N N . ARG A 1 73 ? 15.476 8.359 -10.334 1.00 94.06 73 ARG A N 1
ATOM 587 C CA . ARG A 1 73 ? 16.345 7.435 -9.581 1.00 94.06 73 ARG A CA 1
ATOM 588 C C . ARG A 1 73 ? 16.985 8.085 -8.348 1.00 94.06 73 ARG A C 1
ATOM 590 O O . ARG A 1 73 ? 17.417 7.384 -7.448 1.00 94.06 73 ARG A O 1
ATOM 597 N N . ASN A 1 74 ? 17.013 9.417 -8.296 1.00 91.44 74 ASN A N 1
ATOM 598 C CA . ASN A 1 74 ? 17.542 10.181 -7.164 1.00 91.44 74 ASN A CA 1
ATOM 599 C C . ASN A 1 74 ? 16.473 10.500 -6.103 1.00 91.44 74 ASN A C 1
ATOM 601 O O . ASN A 1 74 ? 16.790 11.112 -5.084 1.00 91.44 74 ASN A O 1
ATOM 605 N N . THR A 1 75 ? 15.207 10.141 -6.334 1.00 91.94 75 THR A N 1
ATOM 606 C CA . THR A 1 75 ? 14.132 10.373 -5.366 1.00 91.94 75 THR A CA 1
ATOM 607 C C . THR A 1 75 ? 14.138 9.264 -4.320 1.00 91.94 75 THR A C 1
ATOM 609 O O . THR A 1 75 ? 13.887 8.104 -4.641 1.00 91.94 75 THR A O 1
ATOM 612 N N . GLN A 1 76 ? 14.382 9.624 -3.059 1.00 94.00 76 GLN A N 1
ATOM 613 C CA . GLN A 1 76 ? 14.256 8.690 -1.944 1.00 94.00 76 GLN A CA 1
ATOM 614 C C . GLN A 1 76 ? 12.778 8.415 -1.657 1.00 94.00 76 GLN A C 1
ATOM 616 O O . GLN A 1 76 ? 12.008 9.326 -1.351 1.00 94.00 76 GLN A O 1
ATOM 621 N N . LEU A 1 77 ? 12.406 7.144 -1.687 1.00 95.56 77 LEU A N 1
ATOM 622 C CA . LEU A 1 77 ? 11.068 6.663 -1.383 1.00 95.56 77 LEU A CA 1
ATOM 623 C C . LEU A 1 77 ? 11.018 6.068 0.019 1.00 95.56 77 LEU A C 1
ATOM 625 O O . LEU A 1 77 ? 11.998 5.506 0.501 1.00 95.56 77 LEU A O 1
ATOM 629 N N . THR A 1 78 ? 9.869 6.191 0.676 1.00 95.81 78 THR A N 1
ATOM 630 C CA . THR A 1 78 ? 9.597 5.625 1.999 1.00 95.81 78 THR A CA 1
ATOM 631 C C . THR A 1 78 ? 8.438 4.653 1.914 1.00 95.81 78 THR A C 1
ATOM 633 O O . THR A 1 78 ? 7.347 5.005 1.471 1.00 95.81 78 THR A O 1
ATOM 636 N N . ILE A 1 79 ? 8.677 3.435 2.375 1.00 95.75 79 ILE A N 1
ATOM 637 C CA . ILE A 1 79 ? 7.682 2.369 2.441 1.00 95.75 79 ILE A CA 1
ATOM 638 C C . ILE A 1 79 ? 7.250 2.243 3.894 1.00 95.75 79 ILE A C 1
ATOM 640 O O . ILE A 1 79 ? 8.092 2.313 4.789 1.00 95.75 79 ILE A O 1
ATOM 644 N N . ILE A 1 80 ? 5.947 2.097 4.129 1.00 94.50 80 ILE A N 1
ATOM 645 C CA . ILE A 1 80 ? 5.353 2.041 5.470 1.00 94.50 80 ILE A CA 1
ATOM 646 C C . ILE A 1 80 ? 4.454 0.808 5.548 1.00 94.50 80 ILE A C 1
ATOM 648 O O . ILE A 1 80 ? 3.602 0.622 4.684 1.00 94.50 80 ILE A O 1
ATOM 652 N N . GLY A 1 81 ? 4.608 -0.035 6.572 1.00 93.88 81 GLY A N 1
ATOM 653 C CA . GLY A 1 81 ? 3.780 -1.237 6.694 1.00 93.88 81 GLY A CA 1
ATOM 654 C C . GLY A 1 81 ? 4.002 -2.055 7.964 1.00 93.88 81 GLY A C 1
ATOM 655 O O . GLY A 1 81 ? 4.703 -1.635 8.881 1.00 93.88 81 GLY A O 1
ATOM 656 N N . PHE A 1 82 ? 3.385 -3.237 7.998 1.00 94.38 82 PHE A N 1
ATOM 657 C CA . PHE A 1 82 ? 3.429 -4.194 9.111 1.00 94.38 82 PHE A CA 1
ATOM 658 C C . PHE A 1 82 ? 3.848 -5.578 8.589 1.00 94.38 82 PHE A C 1
ATOM 660 O O . PHE A 1 82 ? 3.018 -6.492 8.541 1.00 94.38 82 PHE A O 1
ATOM 667 N N . PRO A 1 83 ? 5.106 -5.748 8.139 1.00 92.69 83 PRO A N 1
ATOM 668 C CA . PRO A 1 83 ? 5.566 -7.018 7.584 1.00 92.69 83 PRO A CA 1
ATOM 669 C C . PRO A 1 83 ? 5.370 -8.134 8.605 1.00 92.69 83 PRO A C 1
ATOM 671 O O . PRO A 1 83 ? 5.778 -7.997 9.758 1.00 92.69 83 PRO A O 1
ATOM 674 N N . LEU A 1 84 ? 4.712 -9.219 8.194 1.00 90.88 84 LEU A N 1
ATOM 675 C CA . LEU A 1 84 ? 4.374 -10.356 9.059 1.00 90.88 84 LEU A CA 1
ATOM 676 C C . LEU A 1 84 ? 3.640 -9.959 10.361 1.00 90.88 84 LEU A C 1
ATOM 678 O O . LEU A 1 84 ? 3.748 -10.641 11.377 1.00 90.88 84 LEU A O 1
ATOM 682 N N . GLY A 1 85 ? 2.915 -8.833 10.358 1.00 90.94 85 GLY A N 1
ATOM 683 C CA . GLY A 1 85 ? 2.246 -8.300 11.546 1.00 90.94 85 GLY A CA 1
ATOM 684 C C . GLY A 1 85 ? 3.188 -7.692 12.592 1.00 90.94 85 GLY A C 1
ATOM 685 O O . GLY A 1 85 ? 2.757 -7.382 13.700 1.00 90.94 85 GLY A O 1
ATOM 686 N N . LEU A 1 86 ? 4.471 -7.490 12.286 1.00 93.12 86 LEU A N 1
ATOM 687 C CA . LEU A 1 86 ? 5.390 -6.810 13.198 1.00 93.12 86 LEU A CA 1
ATOM 688 C C . LEU A 1 86 ? 4.924 -5.377 13.451 1.00 93.12 86 LEU A C 1
ATOM 690 O O . LEU A 1 86 ? 4.603 -4.654 12.512 1.00 93.12 86 LEU A O 1
ATOM 694 N N . GLY A 1 87 ? 4.903 -4.976 14.724 1.00 93.00 87 GLY A N 1
ATOM 695 C CA . GLY A 1 87 ? 4.446 -3.647 15.132 1.00 93.00 87 GLY A CA 1
ATOM 696 C C . GLY A 1 87 ? 2.954 -3.545 15.460 1.00 93.00 87 GLY A C 1
ATOM 697 O O . GLY A 1 87 ? 2.456 -2.435 15.622 1.00 93.00 87 GLY A O 1
ATOM 698 N N . ILE A 1 88 ? 2.234 -4.671 15.568 1.00 94.31 88 ILE A N 1
ATOM 699 C CA . ILE A 1 88 ? 0.815 -4.706 15.985 1.00 94.31 88 ILE A CA 1
ATOM 700 C C . ILE A 1 88 ? 0.599 -5.266 17.399 1.00 94.31 88 ILE A C 1
ATOM 702 O O . ILE A 1 88 ? -0.546 -5.399 17.823 1.00 94.31 88 ILE A O 1
ATOM 706 N N . LEU A 1 89 ? 1.660 -5.644 18.120 1.00 92.19 89 LEU A N 1
ATOM 707 C CA . LEU A 1 89 ? 1.584 -6.211 19.472 1.00 92.19 89 LEU A CA 1
ATOM 708 C C . LEU A 1 89 ? 2.198 -5.247 20.487 1.00 92.19 89 LEU A C 1
ATOM 710 O O . LEU A 1 89 ? 3.306 -4.751 20.305 1.00 92.19 89 LEU A O 1
ATOM 714 N N . GLY A 1 90 ? 1.480 -4.989 21.580 1.00 92.94 90 GLY A N 1
ATOM 715 C CA . GLY A 1 90 ? 1.916 -4.073 22.634 1.00 92.94 90 GLY A CA 1
ATOM 716 C C . GLY A 1 90 ? 1.761 -2.602 22.246 1.00 92.94 90 GLY A C 1
ATOM 717 O O . GLY A 1 90 ? 1.001 -1.898 22.903 1.00 92.94 90 GLY A O 1
ATOM 718 N N . TYR A 1 91 ? 2.434 -2.148 21.190 1.00 94.88 91 TYR A N 1
ATOM 719 C CA . TYR A 1 91 ? 2.283 -0.813 20.606 1.00 94.88 91 TYR A CA 1
ATOM 720 C C . TYR A 1 91 ? 2.044 -0.920 19.100 1.00 94.88 91 TYR A C 1
ATOM 722 O O . TYR A 1 91 ? 2.592 -1.801 18.448 1.00 94.88 91 TYR A O 1
ATOM 730 N N . PHE A 1 92 ? 1.233 -0.013 18.564 1.00 95.38 92 PHE A N 1
ATOM 731 C CA . PHE A 1 92 ? 1.016 0.172 17.139 1.00 95.38 92 PHE A CA 1
ATOM 732 C C . PHE A 1 92 ? 2.168 1.003 16.575 1.00 95.38 92 PHE A C 1
ATOM 734 O O . PHE A 1 92 ? 2.255 2.209 16.818 1.00 95.38 92 PHE A O 1
ATOM 741 N N . SER A 1 93 ? 3.072 0.345 15.860 1.00 95.56 93 SER A N 1
ATOM 742 C CA . SER A 1 93 ? 4.294 0.946 15.338 1.00 95.56 93 SER A CA 1
ATOM 743 C C . SER A 1 93 ? 4.602 0.356 13.962 1.00 95.56 93 SER A C 1
ATOM 745 O O . SER A 1 93 ? 5.186 -0.724 13.890 1.00 95.56 93 SER A O 1
ATOM 747 N N . PRO A 1 94 ? 4.176 1.008 12.864 1.00 93.81 94 PRO A N 1
ATOM 748 C CA . PRO A 1 94 ? 4.525 0.543 11.530 1.00 93.81 94 PRO A CA 1
ATOM 749 C C . PRO A 1 94 ? 6.037 0.608 11.337 1.00 93.81 94 PRO A C 1
ATOM 751 O O . PRO A 1 94 ? 6.707 1.530 11.812 1.00 93.81 94 PRO A O 1
ATO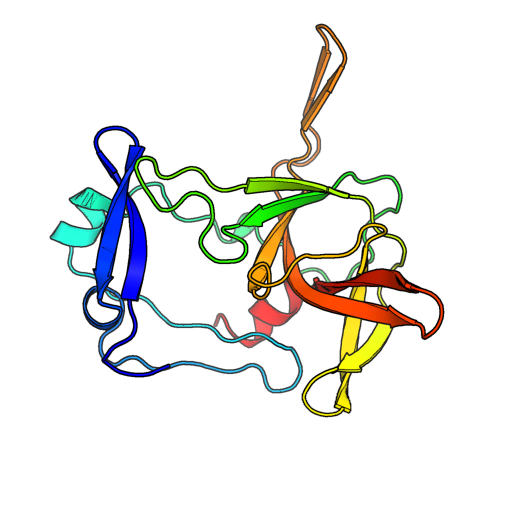M 754 N N . LEU A 1 95 ? 6.567 -0.351 10.591 1.00 94.62 95 LEU A N 1
ATOM 755 C CA . LEU A 1 95 ? 7.950 -0.318 10.157 1.00 94.62 95 LEU A CA 1
ATOM 756 C C . LEU A 1 95 ? 8.052 0.579 8.927 1.00 94.62 95 LEU A C 1
ATOM 758 O O . LEU A 1 95 ? 7.165 0.600 8.068 1.00 94.62 95 LEU A O 1
ATOM 762 N N . THR A 1 96 ? 9.152 1.325 8.861 1.00 93.31 96 THR A N 1
ATOM 763 C CA . THR A 1 96 ? 9.483 2.149 7.703 1.00 93.31 96 THR A CA 1
ATOM 764 C C . THR A 1 96 ? 10.856 1.786 7.176 1.00 93.31 96 THR A C 1
ATOM 766 O O . THR A 1 96 ? 11.775 1.513 7.950 1.00 93.31 96 THR A O 1
ATOM 769 N N . TYR A 1 97 ? 11.004 1.780 5.856 1.00 91.38 97 TYR A N 1
ATOM 770 C CA . TYR A 1 97 ? 12.315 1.697 5.226 1.00 91.38 97 TYR A CA 1
ATOM 771 C C . TYR A 1 97 ? 12.383 2.596 4.000 1.00 91.38 97 TYR A C 1
ATOM 773 O O . TYR A 1 97 ? 11.366 2.942 3.394 1.00 91.38 97 TYR A O 1
ATOM 781 N N . ARG A 1 98 ? 13.606 3.018 3.683 1.00 94.12 98 ARG A N 1
ATOM 782 C CA . ARG A 1 98 ? 13.906 3.924 2.577 1.00 94.12 98 ARG A CA 1
ATOM 783 C C . ARG A 1 98 ? 14.521 3.141 1.427 1.00 94.12 98 ARG A C 1
ATOM 785 O O . ARG A 1 98 ? 15.244 2.179 1.668 1.00 94.12 98 ARG A O 1
ATOM 792 N N . THR A 1 99 ? 14.218 3.549 0.203 1.00 95.56 99 THR A N 1
ATOM 793 C CA . THR A 1 99 ? 14.730 2.928 -1.024 1.00 95.56 99 THR A CA 1
ATOM 794 C C . THR A 1 99 ? 14.737 3.942 -2.166 1.00 95.56 99 THR A C 1
ATOM 796 O O . THR A 1 99 ? 14.200 5.041 -2.019 1.00 95.56 99 THR A O 1
ATOM 799 N N . PHE A 1 100 ? 15.307 3.575 -3.309 1.00 96.94 100 PHE A N 1
ATOM 800 C CA . PHE A 1 100 ? 15.317 4.383 -4.525 1.00 96.94 100 PHE A CA 1
ATOM 801 C C . PHE A 1 100 ? 14.764 3.588 -5.718 1.00 96.94 100 PHE A C 1
ATOM 803 O O . PHE A 1 100 ? 14.874 2.355 -5.756 1.00 96.94 100 PHE A O 1
ATOM 810 N N . PRO A 1 101 ? 14.173 4.264 -6.722 1.00 97.06 101 PRO A N 1
ATOM 811 C CA . PRO A 1 101 ? 13.828 3.629 -7.985 1.00 97.06 101 PRO A CA 1
ATOM 812 C C . PRO A 1 101 ? 15.078 3.109 -8.706 1.00 97.06 101 PRO A C 1
ATOM 814 O O . PRO A 1 101 ? 15.989 3.861 -9.050 1.00 97.06 101 PRO A O 1
ATOM 817 N N . SER A 1 102 ? 15.075 1.818 -9.012 1.00 96.56 102 SER A N 1
ATOM 818 C CA . SER A 1 102 ? 16.056 1.133 -9.856 1.00 96.56 102 SER A CA 1
ATOM 819 C C . SER A 1 102 ? 15.599 1.027 -11.322 1.00 96.56 102 SER A C 1
ATOM 821 O O . SER A 1 102 ? 16.370 0.651 -12.210 1.00 96.56 102 SER A O 1
ATOM 823 N N . SER A 1 103 ? 14.368 1.438 -11.634 1.00 95.81 103 SER A N 1
ATOM 824 C CA . SER A 1 103 ? 13.880 1.588 -13.008 1.00 95.81 103 SER A CA 1
ATOM 825 C C . SER A 1 103 ? 12.954 2.794 -13.173 1.00 95.81 103 SER A C 1
ATOM 827 O O . SER A 1 103 ? 12.465 3.360 -12.198 1.00 95.81 103 SER A O 1
ATOM 829 N N . GLY A 1 104 ? 12.687 3.162 -14.430 1.00 95.00 104 GLY A N 1
ATOM 830 C CA . GLY A 1 104 ? 11.463 3.886 -14.779 1.00 95.00 104 GLY A CA 1
ATOM 831 C C . GLY A 1 104 ? 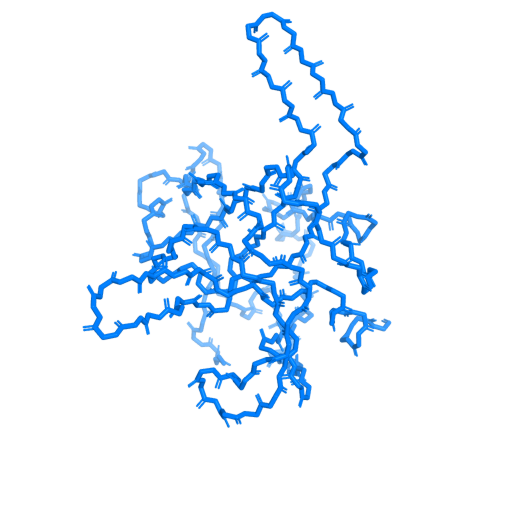10.264 2.931 -14.826 1.00 95.00 104 GLY A C 1
ATOM 832 O O . GLY A 1 104 ? 10.279 1.880 -14.183 1.00 95.00 104 GLY A O 1
ATOM 833 N N . LEU A 1 105 ? 9.250 3.264 -15.624 1.00 96.38 105 LEU A N 1
ATOM 834 C CA . LEU A 1 105 ? 8.139 2.351 -15.909 1.00 96.38 105 LEU A CA 1
ATOM 835 C C . LEU A 1 105 ? 8.622 1.164 -16.758 1.00 96.38 105 LEU A C 1
ATOM 837 O O . LEU A 1 105 ? 9.233 1.363 -17.808 1.00 96.38 105 LEU A O 1
ATOM 841 N N . LEU A 1 106 ? 8.344 -0.058 -16.309 1.00 95.31 106 LEU A N 1
ATOM 842 C CA . LEU A 1 106 ? 8.650 -1.304 -17.011 1.00 95.31 106 LEU A CA 1
ATOM 843 C C . LEU A 1 106 ? 7.406 -2.180 -17.088 1.00 95.31 106 LEU A C 1
ATOM 845 O O . LEU A 1 106 ? 6.734 -2.381 -16.083 1.00 95.31 106 LEU A O 1
ATOM 849 N N . THR A 1 107 ? 7.130 -2.760 -18.252 1.00 95.94 107 THR A N 1
ATOM 850 C CA . THR A 1 107 ? 6.085 -3.781 -18.378 1.00 95.94 107 THR A CA 1
ATOM 851 C C . THR A 1 107 ? 6.688 -5.153 -18.116 1.00 95.94 107 THR A C 1
ATOM 853 O O . THR A 1 107 ? 7.581 -5.590 -18.839 1.00 95.94 107 THR A O 1
ATOM 856 N N . LEU A 1 108 ? 6.195 -5.833 -17.085 1.00 94.06 108 LEU A N 1
ATOM 857 C CA . LEU A 1 108 ? 6.571 -7.203 -16.744 1.00 94.06 108 LEU A CA 1
ATOM 858 C C . LEU A 1 108 ? 5.305 -8.042 -16.591 1.00 94.06 108 LEU A C 1
ATOM 860 O O . LEU A 1 108 ? 4.231 -7.518 -16.303 1.00 94.06 108 LEU A O 1
ATOM 864 N N . ASN A 1 109 ? 5.431 -9.356 -16.742 1.00 92.75 109 ASN A N 1
ATOM 865 C CA . ASN A 1 109 ? 4.342 -10.248 -16.370 1.00 92.75 109 ASN A CA 1
ATOM 866 C C . ASN A 1 109 ? 4.224 -10.288 -14.845 1.00 92.75 109 ASN A C 1
ATOM 868 O O . ASN A 1 109 ? 5.216 -10.545 -14.157 1.00 92.75 109 ASN A O 1
ATOM 872 N N . ARG A 1 110 ? 3.011 -10.078 -14.329 1.00 89.44 110 ARG A N 1
ATOM 873 C CA . ARG A 1 110 ? 2.697 -10.221 -12.908 1.00 89.44 110 ARG A CA 1
ATOM 874 C C . ARG A 1 110 ? 3.133 -11.584 -12.390 1.00 89.44 110 ARG A C 1
ATOM 876 O O . ARG A 1 110 ? 3.066 -12.593 -13.101 1.00 89.44 110 ARG A O 1
ATOM 883 N N . PHE A 1 111 ? 3.569 -11.630 -11.138 1.00 84.75 111 PHE A N 1
ATOM 884 C CA . PHE A 1 111 ? 4.164 -12.849 -10.591 1.00 84.75 111 PHE A CA 1
ATOM 885 C C . PHE A 1 111 ? 3.125 -13.932 -10.308 1.00 84.75 111 PHE A C 1
ATOM 887 O O . PHE A 1 111 ? 3.448 -15.114 -10.436 1.00 84.75 111 PHE A O 1
ATOM 894 N N . ASP A 1 112 ? 1.895 -13.523 -10.011 1.00 80.75 112 ASP A N 1
ATOM 895 C CA . ASP A 1 112 ? 0.756 -14.359 -9.651 1.00 80.75 112 ASP A CA 1
ATOM 896 C C . ASP A 1 112 ? 0.011 -14.926 -10.872 1.00 80.75 112 ASP A C 1
ATOM 898 O O . ASP A 1 112 ? -0.107 -16.142 -11.000 1.00 80.75 112 ASP A O 1
ATOM 902 N N . ILE A 1 113 ? -0.437 -14.073 -11.799 1.00 87.94 113 ILE A N 1
ATOM 903 C CA . ILE A 1 113 ? -1.321 -14.463 -12.915 1.00 87.94 113 ILE A CA 1
ATOM 904 C C . ILE A 1 113 ? -0.649 -14.424 -14.293 1.00 87.94 113 ILE A C 1
ATOM 906 O O . ILE A 1 113 ? -1.276 -14.750 -15.298 1.00 87.94 113 ILE A O 1
ATOM 910 N N . LYS A 1 114 ? 0.635 -14.046 -14.356 1.00 89.69 114 LYS A N 1
ATOM 911 C CA . LYS A 1 114 ? 1.463 -14.016 -15.578 1.00 89.69 114 LYS A CA 1
ATOM 912 C C . LYS A 1 114 ? 0.945 -13.112 -16.704 1.00 89.69 114 LYS A C 1
ATOM 914 O O . LYS A 1 114 ? 1.377 -13.263 -17.845 1.00 89.69 114 LYS A O 1
ATOM 919 N N . THR A 1 115 ? 0.081 -12.148 -16.401 1.00 92.00 115 THR A N 1
ATOM 920 C CA . THR A 1 115 ? -0.367 -11.135 -17.364 1.00 92.00 115 THR A CA 1
ATOM 921 C C . THR A 1 115 ? 0.545 -9.907 -17.331 1.00 92.00 115 THR A C 1
ATOM 923 O O . THR A 1 115 ? 1.062 -9.580 -16.261 1.00 92.00 115 THR A O 1
ATOM 926 N N . PRO A 1 116 ? 0.744 -9.201 -18.455 1.00 94.50 116 PRO A N 1
ATOM 927 C CA . PRO A 1 116 ? 1.513 -7.962 -18.467 1.00 94.50 116 PRO A CA 1
ATOM 928 C C . PRO A 1 116 ? 0.896 -6.893 -17.556 1.00 94.50 116 PRO A C 1
ATOM 930 O O . PRO A 1 116 ? -0.319 -6.714 -17.549 1.00 94.50 116 PRO A O 1
ATOM 933 N N . GLN A 1 117 ? 1.742 -6.176 -16.819 1.00 95.25 117 GLN A N 1
ATOM 934 C CA . GLN A 1 117 ? 1.396 -4.985 -16.046 1.00 95.25 117 GLN A CA 1
ATOM 935 C C . GLN A 1 117 ? 2.604 -4.040 -16.015 1.00 95.25 117 GLN A C 1
ATOM 937 O O . GLN A 1 117 ? 3.757 -4.478 -16.077 1.00 95.25 117 GLN A O 1
ATOM 942 N N . THR A 1 118 ? 2.355 -2.739 -15.893 1.00 96.56 118 THR A N 1
ATOM 943 C CA . THR A 1 118 ? 3.405 -1.758 -15.609 1.00 96.56 118 THR A CA 1
ATOM 944 C C . THR A 1 118 ? 3.832 -1.792 -14.137 1.00 96.56 118 THR A C 1
ATOM 946 O O . THR A 1 118 ? 3.005 -1.774 -13.223 1.00 96.56 118 THR A O 1
ATOM 949 N N . PHE A 1 119 ? 5.144 -1.775 -13.917 1.00 97.06 119 PHE A N 1
ATOM 950 C CA . PHE A 1 119 ? 5.810 -1.724 -12.622 1.00 97.06 119 PHE A CA 1
ATOM 951 C C . PHE A 1 119 ? 6.892 -0.645 -12.590 1.00 97.06 119 PHE A C 1
ATOM 953 O O . PHE A 1 119 ? 7.420 -0.224 -13.620 1.00 97.06 119 PHE A O 1
ATOM 960 N N . ILE A 1 120 ? 7.273 -0.257 -11.378 1.00 97.19 120 ILE A N 1
ATOM 961 C CA . ILE A 1 120 ? 8.540 0.414 -11.084 1.00 97.19 120 ILE A CA 1
ATOM 962 C C . ILE A 1 120 ? 9.358 -0.536 -10.214 1.00 97.19 120 ILE A C 1
ATOM 964 O O . ILE A 1 120 ? 8.825 -1.163 -9.304 1.00 97.19 120 ILE A O 1
ATOM 968 N N . ILE A 1 121 ? 10.648 -0.674 -10.490 1.00 97.00 121 ILE A N 1
ATOM 969 C CA . ILE A 1 121 ? 11.533 -1.541 -9.718 1.00 97.00 121 ILE A CA 1
ATOM 970 C C . ILE A 1 121 ? 12.283 -0.697 -8.702 1.00 97.00 121 ILE A C 1
ATOM 972 O O . ILE A 1 121 ? 12.802 0.360 -9.052 1.00 97.00 121 ILE A O 1
ATOM 976 N N . LEU A 1 122 ? 12.342 -1.153 -7.454 1.00 97.19 122 LEU A N 1
ATOM 977 C CA . LEU A 1 122 ? 13.081 -0.509 -6.367 1.00 97.19 122 LEU A CA 1
ATOM 978 C C . LEU A 1 122 ? 14.338 -1.315 -6.046 1.00 97.19 122 LEU A C 1
ATOM 980 O O . LEU A 1 122 ? 14.358 -2.538 -6.202 1.00 97.19 122 LEU A O 1
ATOM 984 N N . GLU A 1 123 ? 15.386 -0.625 -5.608 1.00 95.50 123 GLU A N 1
ATOM 985 C CA . GLU A 1 123 ? 16.718 -1.214 -5.429 1.00 95.50 123 GLU A CA 1
ATOM 986 C C . GLU A 1 123 ? 16.816 -2.220 -4.273 1.00 95.50 123 GLU A C 1
ATOM 988 O O . GLU A 1 123 ? 17.653 -3.118 -4.312 1.00 95.50 123 GLU A O 1
ATOM 993 N N . ASN A 1 124 ? 15.970 -2.095 -3.246 1.00 94.19 124 ASN A N 1
ATOM 994 C CA . ASN A 1 124 ? 15.984 -3.003 -2.102 1.00 94.19 124 ASN A CA 1
ATOM 995 C C . ASN A 1 124 ? 14.928 -4.099 -2.276 1.00 94.19 124 ASN A C 1
ATOM 997 O O . ASN A 1 124 ? 13.849 -3.822 -2.809 1.00 94.19 124 ASN A O 1
ATOM 1001 N N . PRO A 1 125 ? 15.178 -5.323 -1.785 1.00 91.88 125 PRO A N 1
ATOM 1002 C CA . PRO A 1 125 ? 14.144 -6.343 -1.692 1.00 91.88 125 PRO A CA 1
ATOM 1003 C C . PRO A 1 125 ? 13.063 -5.947 -0.687 1.00 91.88 125 PRO A C 1
ATOM 1005 O O . PRO A 1 125 ? 13.350 -5.320 0.333 1.00 91.88 125 PRO A O 1
ATOM 1008 N N . SER A 1 126 ? 11.831 -6.374 -0.949 1.00 89.06 126 SER A N 1
ATOM 1009 C CA . SER A 1 126 ? 10.753 -6.290 0.026 1.00 89.06 126 SER A CA 1
ATOM 1010 C C . SER A 1 126 ? 10.706 -7.564 0.866 1.00 89.06 126 SER A C 1
ATOM 1012 O O . SER A 1 126 ? 11.199 -8.626 0.463 1.00 89.06 126 SER A O 1
ATOM 1014 N N . THR A 1 127 ? 10.089 -7.450 2.035 1.00 87.12 127 THR A N 1
ATOM 1015 C CA . THR A 1 127 ? 9.836 -8.563 2.951 1.00 87.12 127 THR A CA 1
ATOM 1016 C C . THR A 1 127 ? 8.379 -8.993 2.835 1.00 87.12 127 THR A C 1
ATOM 1018 O O . THR A 1 127 ? 7.495 -8.188 2.540 1.00 87.12 127 THR A O 1
ATOM 1021 N N . GLU A 1 128 ? 8.113 -10.267 3.094 1.00 86.56 128 GLU A N 1
ATOM 1022 C CA . GLU A 1 128 ? 6.752 -10.782 3.184 1.00 86.56 128 GLU A CA 1
ATOM 1023 C C . GLU A 1 128 ? 5.882 -9.947 4.146 1.00 86.56 128 GLU A C 1
ATOM 1025 O O . GLU A 1 128 ? 6.339 -9.438 5.173 1.00 86.56 128 GLU A O 1
ATOM 1030 N N . GLY A 1 129 ? 4.613 -9.765 3.780 1.00 86.31 129 GLY A N 1
ATOM 1031 C CA . GLY A 1 129 ? 3.669 -8.921 4.514 1.00 86.31 129 GLY A CA 1
ATOM 1032 C C . GLY A 1 129 ? 3.752 -7.423 4.204 1.00 86.31 129 GLY A C 1
ATOM 1033 O O . GLY A 1 129 ? 2.930 -6.676 4.721 1.00 86.31 129 GLY A O 1
ATOM 1034 N N . TYR A 1 130 ? 4.676 -6.971 3.345 1.00 91.75 130 TYR A N 1
ATOM 1035 C CA . TYR A 1 130 ? 4.607 -5.620 2.767 1.00 91.75 130 TYR A CA 1
ATOM 1036 C C . TYR A 1 130 ? 3.713 -5.521 1.530 1.00 91.75 130 TYR A C 1
ATOM 1038 O O . TYR A 1 130 ? 3.465 -4.404 1.097 1.00 91.75 130 TYR A O 1
ATOM 1046 N N . SER A 1 131 ? 3.235 -6.631 0.954 1.00 92.31 131 SER A N 1
ATOM 1047 C CA . SER A 1 131 ? 2.338 -6.607 -0.214 1.00 92.31 131 SER A CA 1
ATOM 1048 C C . SER A 1 131 ? 1.126 -5.707 0.042 1.00 92.31 131 SER A C 1
ATOM 1050 O O . SER A 1 131 ? 0.484 -5.815 1.086 1.00 92.31 131 SER A O 1
ATOM 1052 N N . GLY A 1 132 ? 0.830 -4.798 -0.887 1.00 93.88 132 GLY A N 1
ATOM 1053 C CA . GLY A 1 132 ? -0.193 -3.759 -0.725 1.00 93.88 132 GLY A CA 1
ATOM 1054 C C . GLY A 1 132 ? 0.224 -2.577 0.163 1.00 93.88 132 GLY A C 1
ATOM 1055 O O . GLY A 1 132 ? -0.535 -1.624 0.318 1.00 93.88 132 GLY A O 1
ATOM 1056 N N . GLY A 1 133 ? 1.427 -2.600 0.738 1.00 94.81 133 GLY A N 1
ATOM 1057 C CA . GLY A 1 133 ? 1.986 -1.510 1.529 1.00 94.81 133 GLY A CA 1
ATOM 1058 C C . GLY A 1 133 ? 2.265 -0.277 0.661 1.00 94.81 133 GLY A C 1
ATOM 1059 O O . GLY A 1 133 ? 2.798 -0.422 -0.443 1.00 94.81 133 GLY A O 1
ATOM 1060 N N . PRO A 1 134 ? 1.917 0.935 1.121 1.00 96.62 134 PRO A N 1
ATOM 1061 C CA . PRO A 1 134 ? 2.086 2.152 0.341 1.00 96.62 134 PRO A CA 1
ATOM 1062 C C . PRO A 1 134 ? 3.547 2.610 0.257 1.00 96.62 134 PRO A C 1
ATOM 1064 O O . PRO A 1 134 ? 4.327 2.473 1.206 1.00 96.62 134 PRO A O 1
ATOM 1067 N N . VAL A 1 135 ? 3.885 3.228 -0.873 1.00 97.00 135 VAL A N 1
ATOM 1068 C CA . VAL A 1 135 ? 5.197 3.821 -1.147 1.00 97.00 135 VAL A CA 1
ATOM 1069 C C . VAL A 1 135 ? 5.047 5.317 -1.380 1.00 97.00 135 VAL A C 1
ATOM 1071 O O . VAL A 1 135 ? 4.351 5.739 -2.304 1.00 97.00 135 VAL A O 1
ATOM 1074 N N . TYR A 1 136 ? 5.723 6.115 -0.557 1.00 96.31 136 TYR A N 1
ATOM 1075 C CA . TYR A 1 136 ? 5.642 7.570 -0.584 1.00 96.31 136 TYR A CA 1
ATOM 1076 C C . TYR A 1 136 ? 6.944 8.224 -1.020 1.00 96.31 136 TYR A C 1
ATOM 1078 O O . TYR A 1 136 ? 8.024 7.833 -0.582 1.00 96.31 136 TYR A O 1
ATOM 1086 N N . ASP A 1 137 ? 6.832 9.312 -1.768 1.00 94.69 137 ASP A N 1
ATOM 1087 C CA . ASP A 1 137 ? 7.806 10.395 -1.713 1.00 94.69 137 ASP A CA 1
ATOM 1088 C C . ASP A 1 137 ? 7.342 11.335 -0.600 1.00 94.69 137 ASP A C 1
ATOM 1090 O O . ASP A 1 137 ? 6.332 12.022 -0.733 1.00 94.69 137 ASP A O 1
ATOM 1094 N N . LEU A 1 138 ? 8.036 11.324 0.539 1.00 91.12 138 LEU A N 1
ATOM 1095 C CA . LEU A 1 138 ? 7.727 12.246 1.634 1.00 91.12 138 LEU A CA 1
ATOM 1096 C C . LEU A 1 138 ? 8.225 13.663 1.340 1.00 91.12 138 LEU A C 1
ATOM 1098 O O . LEU A 1 138 ? 7.805 14.597 2.018 1.00 91.12 138 LEU A O 1
ATOM 1102 N N . SER A 1 139 ? 9.108 13.821 0.349 1.00 82.81 139 SER A N 1
ATOM 1103 C CA . SER A 1 139 ? 9.724 15.082 -0.055 1.00 82.81 139 SER A CA 1
ATOM 1104 C C . SER A 1 139 ? 10.355 15.828 1.121 1.00 82.81 139 SER A C 1
ATOM 1106 O O . SER A 1 139 ? 10.376 17.053 1.149 1.00 82.81 139 SER A O 1
ATOM 1108 N N . ILE A 1 140 ? 10.871 15.089 2.107 1.00 77.12 140 ILE A N 1
ATOM 1109 C CA . ILE A 1 140 ? 11.595 15.627 3.257 1.00 77.12 140 ILE A CA 1
ATOM 1110 C C . ILE A 1 140 ? 13.010 15.066 3.214 1.00 77.12 140 ILE A C 1
ATOM 1112 O O . ILE A 1 140 ? 13.215 13.859 3.350 1.00 77.12 140 ILE A O 1
ATOM 1116 N N . ILE A 1 141 ? 13.981 15.961 3.057 1.00 69.06 141 ILE A N 1
ATOM 1117 C CA . ILE A 1 141 ? 15.397 15.654 3.233 1.00 69.06 141 ILE A CA 1
ATOM 1118 C C . ILE A 1 141 ? 15.866 16.417 4.467 1.00 69.06 141 ILE A C 1
ATOM 1120 O O . ILE A 1 141 ? 15.883 17.648 4.480 1.00 69.06 141 ILE A O 1
ATOM 1124 N N . GLU A 1 142 ? 16.224 15.676 5.511 1.00 70.75 142 GLU A N 1
ATOM 1125 C CA . GLU A 1 142 ? 16.840 16.215 6.724 1.00 70.75 142 GLU A CA 1
ATOM 1126 C C . GLU A 1 142 ? 18.339 15.904 6.684 1.00 70.75 142 GLU A C 1
ATOM 1128 O O . GLU A 1 142 ? 18.741 14.742 6.617 1.00 70.75 142 GLU A O 1
ATOM 1133 N N . SER A 1 143 ? 19.167 16.949 6.684 1.00 69.62 143 SER A N 1
ATOM 1134 C CA . SER A 1 143 ? 20.627 16.860 6.682 1.00 69.62 143 SER A CA 1
ATOM 1135 C C . SER A 1 143 ? 21.194 17.824 7.721 1.00 69.62 143 SER A C 1
ATOM 1137 O O . SER A 1 143 ? 21.292 19.032 7.492 1.00 69.62 143 SER A O 1
ATOM 1139 N N . GLY A 1 144 ? 21.556 17.291 8.890 1.00 76.06 144 GLY A N 1
ATOM 1140 C CA . GLY A 1 144 ? 21.987 18.097 10.032 1.00 76.06 144 GLY A CA 1
ATOM 1141 C C . GLY A 1 144 ? 20.874 19.040 10.493 1.00 76.06 144 GLY A C 1
ATOM 1142 O O . GLY A 1 144 ? 19.785 18.595 10.840 1.00 76.06 144 GLY A O 1
ATOM 1143 N N . VAL A 1 145 ? 21.143 20.346 10.476 1.00 74.44 145 VAL A N 1
ATOM 1144 C CA . VAL A 1 145 ? 20.157 21.389 10.817 1.00 74.44 145 VAL A CA 1
ATOM 1145 C C . VAL A 1 145 ? 19.277 21.810 9.634 1.00 74.44 145 VAL A C 1
ATOM 1147 O O . VAL A 1 145 ? 18.344 22.588 9.814 1.00 74.44 145 VAL A O 1
ATOM 1150 N N . MET A 1 146 ? 19.567 21.335 8.418 1.00 67.19 146 MET A N 1
ATOM 1151 C CA . MET A 1 146 ? 18.805 21.699 7.225 1.00 67.19 146 MET A CA 1
ATOM 1152 C C . MET A 1 146 ? 17.668 20.711 6.985 1.00 67.19 146 MET A C 1
ATOM 1154 O O . MET A 1 146 ? 17.890 19.506 6.869 1.00 67.19 146 MET A O 1
ATOM 1158 N N . LYS A 1 147 ? 16.456 21.249 6.840 1.00 75.62 147 LYS A N 1
ATOM 1159 C CA . LYS A 1 147 ? 15.277 20.524 6.375 1.00 75.62 147 LYS A CA 1
ATOM 1160 C C . LYS A 1 147 ? 14.834 21.115 5.047 1.00 75.62 147 LYS A C 1
ATOM 1162 O O . LYS A 1 147 ? 14.382 22.256 4.996 1.00 75.62 147 LYS A O 1
ATOM 1167 N N . LEU A 1 148 ? 14.983 20.343 3.978 1.00 72.56 148 LEU A N 1
ATOM 1168 C CA . LEU A 1 148 ? 14.471 20.695 2.661 1.00 72.56 148 LEU A CA 1
ATOM 1169 C C . LEU A 1 148 ? 13.144 19.977 2.448 1.00 72.56 148 LEU A C 1
ATOM 1171 O O . LEU A 1 148 ? 13.064 18.753 2.568 1.00 72.56 148 LEU A O 1
ATOM 1175 N N . THR A 1 149 ? 12.111 20.754 2.142 1.00 72.38 149 THR A N 1
ATOM 1176 C CA . THR A 1 149 ? 10.795 20.251 1.748 1.00 72.38 149 THR A CA 1
ATOM 1177 C C . THR A 1 149 ? 10.621 20.429 0.244 1.00 72.38 149 THR A C 1
ATOM 1179 O O . THR A 1 149 ? 10.710 21.550 -0.252 1.00 72.38 149 THR A O 1
ATOM 1182 N N . GLY A 1 150 ? 10.412 19.328 -0.475 1.00 70.12 150 GLY A N 1
ATOM 1183 C CA . GLY A 1 150 ? 10.119 19.304 -1.908 1.00 70.12 150 GLY A CA 1
ATOM 1184 C C . GLY A 1 150 ? 8.645 19.597 -2.208 1.00 70.12 150 GLY A C 1
ATOM 1185 O O . GLY A 1 150 ? 8.010 20.409 -1.542 1.00 70.12 150 GLY A O 1
ATOM 1186 N N . ASN A 1 151 ? 8.074 18.887 -3.185 1.00 72.94 151 ASN A N 1
ATOM 1187 C CA . ASN A 1 151 ? 6.716 19.124 -3.705 1.00 72.94 151 ASN A CA 1
ATOM 1188 C C . ASN A 1 151 ? 5.581 18.574 -2.809 1.00 72.94 151 ASN A C 1
ATOM 1190 O O . ASN A 1 151 ? 4.449 18.407 -3.269 1.00 72.94 151 ASN A O 1
ATOM 1194 N N . GLY A 1 152 ? 5.875 18.295 -1.537 1.00 83.62 152 GLY A N 1
ATOM 1195 C CA . GLY A 1 152 ? 4.953 17.680 -0.583 1.00 83.62 152 GLY A CA 1
ATOM 1196 C C . GLY A 1 152 ? 4.866 16.156 -0.699 1.00 83.62 152 GLY A C 1
ATOM 1197 O O . GLY A 1 152 ? 5.448 15.540 -1.587 1.00 83.62 152 GLY A O 1
ATOM 1198 N N . THR A 1 153 ? 4.143 15.539 0.237 1.00 91.31 153 THR A N 1
ATOM 1199 C CA . THR A 1 153 ? 3.991 14.081 0.293 1.00 91.31 153 THR A CA 1
ATOM 1200 C C . THR A 1 153 ? 3.157 13.557 -0.874 1.00 91.31 153 THR A C 1
ATOM 1202 O O . THR A 1 153 ? 2.050 14.043 -1.117 1.00 91.31 153 THR A O 1
ATOM 1205 N N . LYS A 1 154 ? 3.672 12.540 -1.571 1.00 94.88 154 LYS A N 1
ATOM 1206 C CA . LYS A 1 154 ? 2.992 11.861 -2.678 1.00 94.88 154 LYS A CA 1
ATOM 1207 C C . LYS A 1 154 ? 2.995 10.347 -2.504 1.00 94.88 154 LYS A C 1
ATOM 1209 O O . LYS A 1 154 ? 4.051 9.763 -2.286 1.00 94.88 154 LYS A O 1
ATOM 1214 N N . LEU A 1 155 ? 1.830 9.712 -2.624 1.00 96.06 155 LEU A N 1
ATOM 1215 C CA . LEU A 1 155 ? 1.677 8.265 -2.770 1.00 96.06 155 LEU A CA 1
ATOM 1216 C C . LEU A 1 155 ? 1.963 7.889 -4.222 1.00 96.06 155 LEU A C 1
ATOM 1218 O O . LEU A 1 155 ? 1.269 8.341 -5.131 1.00 96.06 155 LEU A O 1
ATOM 1222 N N . LEU A 1 156 ? 2.976 7.057 -4.427 1.00 96.88 156 LEU A N 1
ATOM 1223 C CA . LEU A 1 156 ? 3.489 6.710 -5.752 1.00 96.88 156 LEU A CA 1
ATOM 1224 C C . LEU A 1 156 ? 3.091 5.302 -6.196 1.00 96.88 156 LEU A C 1
ATOM 1226 O O . LEU A 1 156 ? 3.098 5.003 -7.389 1.00 96.88 156 LEU A O 1
ATOM 1230 N N . GLY A 1 157 ? 2.726 4.434 -5.255 1.00 97.06 157 GLY A N 1
ATOM 1231 C CA . GLY A 1 157 ? 2.264 3.089 -5.561 1.00 97.06 157 GLY A CA 1
ATOM 1232 C C . GLY A 1 157 ? 2.184 2.189 -4.342 1.00 97.06 157 GLY A C 1
ATOM 1233 O O . GLY A 1 157 ? 2.306 2.639 -3.201 1.00 97.06 157 GLY A O 1
ATOM 1234 N N . PHE A 1 158 ? 2.011 0.903 -4.622 1.00 97.25 158 PHE A N 1
ATOM 1235 C CA . PHE A 1 158 ? 1.872 -0.162 -3.640 1.00 97.25 158 PHE A CA 1
ATOM 1236 C C . PHE A 1 158 ? 2.821 -1.314 -3.954 1.00 97.25 158 PHE A C 1
ATOM 1238 O O . PHE A 1 158 ? 2.999 -1.696 -5.112 1.00 97.25 158 PHE A O 1
ATOM 1245 N N . ILE A 1 159 ? 3.441 -1.875 -2.923 1.00 96.88 159 ILE A N 1
ATOM 1246 C CA . ILE A 1 159 ? 4.339 -3.020 -3.078 1.00 96.88 159 ILE A CA 1
ATOM 1247 C C . ILE A 1 159 ? 3.564 -4.196 -3.681 1.00 96.88 159 ILE A C 1
ATOM 1249 O O . ILE A 1 159 ? 2.589 -4.653 -3.092 1.00 96.88 159 ILE A O 1
ATOM 1253 N N . HIS A 1 160 ? 4.026 -4.698 -4.826 1.00 95.19 160 HIS A N 1
ATOM 1254 C CA . HIS A 1 160 ? 3.515 -5.931 -5.430 1.00 95.19 160 HIS A CA 1
ATOM 1255 C C . HIS A 1 160 ? 4.222 -7.153 -4.840 1.00 95.19 160 HIS A C 1
ATOM 1257 O O . HIS A 1 160 ? 3.600 -8.132 -4.448 1.00 95.19 160 HIS A O 1
ATOM 1263 N N . GLY A 1 161 ? 5.553 -7.097 -4.751 1.00 91.94 161 GLY A N 1
ATOM 1264 C CA . GLY A 1 161 ? 6.345 -8.210 -4.243 1.00 91.94 161 GLY A CA 1
ATOM 1265 C C . GLY A 1 161 ? 7.819 -8.093 -4.592 1.00 91.94 161 GLY A C 1
ATOM 1266 O O . GLY A 1 161 ? 8.288 -7.053 -5.054 1.00 91.94 161 GLY A O 1
ATOM 1267 N N . THR A 1 162 ? 8.553 -9.181 -4.379 1.00 91.62 162 THR A N 1
ATOM 1268 C CA . THR A 1 162 ? 9.999 -9.235 -4.607 1.00 91.62 162 THR A CA 1
ATOM 1269 C C . THR A 1 162 ? 10.304 -10.047 -5.862 1.00 91.62 162 THR A C 1
ATOM 1271 O O . THR A 1 162 ? 9.997 -11.235 -5.936 1.00 91.62 162 THR A O 1
ATOM 1274 N N . LEU A 1 163 ? 10.946 -9.404 -6.835 1.00 87.88 163 LEU A N 1
ATOM 1275 C CA . LEU A 1 163 ? 11.657 -10.055 -7.930 1.00 87.88 163 LEU A CA 1
ATOM 1276 C C . LEU A 1 163 ? 12.900 -10.725 -7.358 1.00 87.88 163 LEU A C 1
ATOM 1278 O O . LEU A 1 163 ? 13.692 -10.064 -6.692 1.00 87.88 163 LEU A O 1
ATOM 1282 N N . ALA A 1 164 ? 13.085 -12.010 -7.628 1.00 84.56 164 ALA A N 1
ATOM 1283 C CA . ALA A 1 164 ? 14.272 -12.747 -7.223 1.00 84.56 164 ALA A CA 1
ATOM 1284 C C . ALA A 1 164 ? 14.881 -13.460 -8.430 1.00 84.56 164 ALA A C 1
ATOM 1286 O O . ALA A 1 164 ? 14.152 -14.039 -9.238 1.00 84.56 164 ALA A O 1
ATOM 1287 N N . ASP A 1 165 ? 16.206 -13.434 -8.533 1.00 81.38 165 ASP A N 1
ATOM 1288 C CA . ASP A 1 165 ? 16.945 -14.309 -9.437 1.00 81.38 165 ASP A CA 1
ATOM 1289 C C . ASP A 1 165 ? 17.384 -15.607 -8.731 1.00 81.38 165 ASP A C 1
ATOM 1291 O O . ASP A 1 165 ? 17.251 -15.770 -7.515 1.00 81.38 165 ASP A O 1
ATOM 1295 N N . GLY A 1 166 ? 17.915 -16.554 -9.510 1.00 74.00 166 GLY A N 1
ATOM 1296 C CA . GLY A 1 166 ? 18.426 -17.830 -8.996 1.00 74.00 166 GLY A CA 1
ATOM 1297 C C . GLY A 1 166 ? 19.755 -17.734 -8.234 1.00 74.00 166 GLY A C 1
ATOM 1298 O O . GLY A 1 166 ? 20.241 -18.750 -7.747 1.00 74.00 166 GLY A O 1
ATOM 1299 N N . THR A 1 167 ? 20.353 -16.545 -8.138 1.00 73.62 167 THR A N 1
ATOM 1300 C CA . THR A 1 167 ? 21.650 -16.282 -7.488 1.00 73.62 167 THR A CA 1
ATOM 1301 C C . THR A 1 167 ? 21.520 -15.531 -6.159 1.00 73.62 167 THR A C 1
ATOM 1303 O O . THR A 1 167 ? 22.519 -15.277 -5.492 1.00 73.62 167 THR A O 1
ATOM 1306 N N . GLY A 1 168 ? 20.290 -15.214 -5.740 1.00 76.50 168 GLY A N 1
ATOM 1307 C CA . GLY A 1 168 ? 19.991 -14.513 -4.491 1.00 76.50 168 GLY A CA 1
ATOM 1308 C C . GLY A 1 168 ? 19.855 -12.996 -4.635 1.00 76.50 168 GLY A C 1
ATOM 1309 O O . GLY A 1 168 ? 19.520 -12.335 -3.650 1.00 76.50 168 GLY A O 1
ATOM 1310 N N . GLY A 1 169 ? 20.051 -12.449 -5.839 1.00 83.88 169 GLY A N 1
ATOM 1311 C CA . GLY A 1 169 ? 19.741 -11.062 -6.162 1.00 83.88 169 GLY A CA 1
ATOM 1312 C C . GLY A 1 169 ? 18.236 -10.823 -6.086 1.00 83.88 169 GLY A C 1
ATOM 1313 O O . GLY A 1 169 ? 17.438 -11.629 -6.574 1.00 83.88 169 GLY A O 1
ATOM 1314 N N . LYS A 1 170 ? 17.830 -9.735 -5.421 1.00 92.50 170 LYS A N 1
ATOM 1315 C CA . LYS A 1 170 ? 16.417 -9.426 -5.188 1.00 92.50 170 LYS A CA 1
ATOM 1316 C C . LYS A 1 170 ? 16.127 -7.936 -5.313 1.00 92.50 170 LYS A C 1
ATOM 1318 O O . LYS A 1 170 ? 16.870 -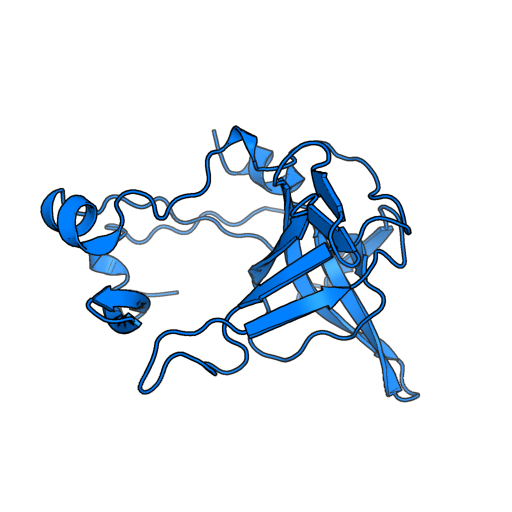7.119 -4.780 1.00 92.50 170 LYS A O 1
ATOM 1323 N N . LEU A 1 171 ? 15.015 -7.608 -5.961 1.00 94.19 171 LEU A N 1
ATOM 1324 C CA . LEU A 1 171 ? 14.507 -6.248 -6.153 1.00 94.19 171 LEU A CA 1
ATOM 1325 C C . LEU A 1 171 ? 13.015 -6.206 -5.826 1.00 94.19 171 LEU A C 1
ATOM 1327 O O . LEU A 1 171 ? 12.331 -7.220 -5.921 1.00 94.19 171 LEU A O 1
ATOM 1331 N N . THR A 1 172 ? 12.482 -5.046 -5.467 1.00 95.50 172 THR A N 1
ATOM 1332 C CA . THR A 1 172 ? 11.034 -4.905 -5.240 1.00 95.50 172 THR A CA 1
ATOM 1333 C C . THR A 1 172 ? 10.332 -4.451 -6.509 1.00 95.50 172 THR A C 1
ATOM 1335 O O . THR A 1 172 ? 10.810 -3.538 -7.176 1.00 95.50 172 THR A O 1
ATOM 1338 N N . ALA A 1 173 ? 9.173 -5.029 -6.809 1.00 96.19 173 ALA A N 1
ATOM 1339 C CA . ALA A 1 173 ? 8.241 -4.509 -7.798 1.00 96.19 173 ALA A CA 1
ATOM 1340 C C . ALA A 1 173 ? 7.163 -3.652 -7.118 1.00 96.19 173 ALA A C 1
ATOM 1342 O O . ALA A 1 173 ? 6.525 -4.070 -6.149 1.00 96.19 173 ALA A O 1
ATOM 1343 N N . LEU A 1 174 ? 6.970 -2.450 -7.647 1.00 96.75 174 LEU A N 1
ATOM 1344 C CA . LEU A 1 174 ? 5.990 -1.462 -7.220 1.00 96.75 174 LEU A CA 1
ATOM 1345 C C . LEU A 1 174 ? 4.885 -1.368 -8.274 1.00 96.75 174 LEU A C 1
ATOM 1347 O O . LEU A 1 174 ? 5.173 -1.027 -9.423 1.00 96.75 174 LEU A O 1
ATOM 1351 N N . THR A 1 175 ? 3.637 -1.626 -7.884 1.00 97.19 175 THR A N 1
ATOM 1352 C CA . THR A 1 175 ? 2.460 -1.309 -8.701 1.00 97.19 175 THR A CA 1
ATOM 1353 C C . THR A 1 175 ? 2.187 0.196 -8.600 1.00 97.19 175 THR A C 1
ATOM 1355 O O . THR A 1 175 ? 1.934 0.680 -7.492 1.00 97.19 175 THR A O 1
ATOM 1358 N N . PRO A 1 176 ? 2.254 0.966 -9.702 1.00 97.38 176 PRO A N 1
ATOM 1359 C CA . PRO A 1 176 ? 2.074 2.417 -9.659 1.00 97.38 176 PRO A CA 1
ATOM 1360 C C . PRO A 1 176 ? 0.678 2.847 -9.192 1.00 97.38 176 PRO A C 1
ATOM 1362 O O . PRO A 1 176 ? -0.324 2.215 -9.527 1.00 97.38 176 PRO A O 1
ATOM 1365 N N . ALA A 1 177 ? 0.599 3.972 -8.479 1.00 96.88 177 ALA A N 1
ATOM 1366 C CA . ALA A 1 177 ? -0.663 4.508 -7.963 1.00 96.88 177 ALA A CA 1
ATOM 1367 C C . ALA A 1 177 ? -1.598 5.055 -9.054 1.00 96.88 177 ALA A C 1
ATOM 1369 O O . ALA A 1 177 ? -2.792 5.192 -8.801 1.00 96.88 177 ALA A O 1
ATOM 1370 N N . PHE A 1 178 ? -1.108 5.326 -10.270 1.00 96.06 178 PHE A N 1
ATOM 1371 C CA . PHE A 1 178 ? -1.955 5.848 -11.348 1.00 96.06 178 PHE A CA 1
ATOM 1372 C C . PHE A 1 178 ? -3.092 4.909 -11.751 1.00 96.06 178 PHE A C 1
ATOM 1374 O O . PHE A 1 178 ? -4.156 5.392 -12.128 1.00 96.06 178 PHE A O 1
ATOM 1381 N N . TYR A 1 179 ? -2.937 3.597 -11.561 1.00 96.25 179 TYR A N 1
ATOM 1382 C CA . TYR A 1 179 ? -4.018 2.632 -11.773 1.00 96.25 179 TYR A CA 1
ATOM 1383 C C . TYR A 1 179 ? -5.212 2.842 -10.820 1.00 96.25 179 TYR A C 1
ATOM 1385 O O . TYR A 1 179 ? -6.314 2.382 -11.098 1.00 96.25 179 TYR A O 1
ATOM 1393 N N . LEU A 1 180 ? -5.054 3.577 -9.709 1.00 94.94 180 LEU A N 1
ATOM 1394 C CA . LEU A 1 180 ? -6.188 3.918 -8.840 1.00 94.94 180 LEU A CA 1
ATOM 1395 C C . LEU A 1 180 ? -7.233 4.792 -9.537 1.00 94.94 180 LEU A C 1
ATOM 1397 O O . LEU A 1 180 ? -8.404 4.716 -9.175 1.00 94.94 180 LEU A O 1
ATOM 1401 N N . SER A 1 181 ? -6.836 5.589 -10.533 1.00 92.81 181 SER A N 1
ATOM 1402 C CA . SER A 1 181 ? -7.773 6.425 -11.297 1.00 92.81 181 SER A CA 1
ATOM 1403 C C . SER A 1 181 ? -8.785 5.616 -12.120 1.00 92.81 181 SER A C 1
ATOM 1405 O O . SER A 1 181 ? -9.867 6.115 -12.415 1.00 92.81 181 SER A O 1
ATOM 1407 N N . ASP A 1 182 ? -8.488 4.347 -12.416 1.00 94.19 182 ASP A N 1
ATOM 1408 C CA . ASP A 1 182 ? -9.426 3.435 -13.079 1.00 94.19 182 ASP A CA 1
ATOM 1409 C C . ASP A 1 182 ? -10.467 2.855 -12.101 1.00 94.19 182 ASP A C 1
ATOM 1411 O O . ASP A 1 182 ? -11.538 2.393 -12.513 1.00 94.19 182 ASP A O 1
ATOM 1415 N N . LEU A 1 183 ? -10.155 2.872 -10.799 1.00 93.38 183 LEU A N 1
ATOM 1416 C CA . LEU A 1 183 ? -10.978 2.304 -9.729 1.00 93.38 183 LEU A CA 1
ATOM 1417 C C . LEU A 1 183 ? -11.814 3.356 -8.993 1.00 93.38 183 LEU A C 1
ATOM 1419 O O . LEU A 1 183 ? -12.951 3.075 -8.616 1.00 93.38 183 LEU A O 1
ATOM 1423 N N . ILE A 1 184 ? -11.258 4.549 -8.782 1.00 87.94 184 ILE A N 1
ATOM 1424 C CA . ILE A 1 184 ? -11.899 5.662 -8.078 1.00 87.94 184 ILE A CA 1
ATOM 1425 C C . ILE A 1 184 ? -12.617 6.525 -9.121 1.00 87.94 184 ILE A C 1
ATOM 1427 O O . ILE A 1 184 ? -11.968 7.147 -9.958 1.00 87.94 184 ILE A O 1
ATOM 1431 N N . LYS A 1 185 ? -13.953 6.536 -9.086 1.00 68.25 185 LYS A N 1
ATOM 1432 C CA . LYS A 1 185 ? -14.813 7.325 -9.983 1.00 68.25 185 LYS A CA 1
ATOM 1433 C C . LYS A 1 185 ? -15.564 8.405 -9.228 1.00 68.25 185 LYS A C 1
ATOM 1435 O O . LYS A 1 185 ? -15.978 8.117 -8.085 1.00 68.25 185 LYS A O 1
#

InterPro domains:
  IPR009003 Peptidase S1, PA clan [SSF50494] (14-139)

Foldseek 3Di:
DDQADWDWAQAPPQAIDIDGVCQFAVVFDWDDQPAFPDIDTHGDHDPVCCVHGVPPVDDDPVQEPLDLWFDDQPQKKKWWFQAVNNCNPPGNDIDIDIWGFPDTWDWFQQPPPRGTDIWTKTQDFDGHGQFQIWMKRQQWDDDPPDTGRDPHIHTFFGWHHWDADPVGRIITITGGRSSVVVVPD

Radius of gyration: 17.38 Å; chains: 1; bounding box: 44×40×42 Å